Protein AF-A0A2T4BYX9-F1 (afdb_monomer_lite)

Sequence (200 aa):
MAGGTKRDYDGNARKKTAQQLPRGRFHSMFENIRDELDEHYDRRERVIKASRDVTAQSKKIIFTLQRVKELNKDFPEDIQQDVDTRLKEIAKLLSPIAADVQSINRYRYGYSLKCLEELVEALSFAHYLRHQKVITLEESQAATPADVMLTPHDYMYGLFDLFGELMRFATVTTAQSGKLVGDHERNILSDIQELGCSFE

Secondary structure (DSSP, 8-state):
------B-TTS-B-----------TTHHHHHHHHHHHHHHHHHHHHHHHHHHHHHHHHHHHHHHHTT---SSSPPPHHHHHHHHHHHHHHHHHHGGGTGGGSTHHHHHTGGGGTHHHHHHHHHHHHHHHHHSSPPPHHHHHHHSSSS-PPPHHHHHHHHHHHHHHHHHHHHHHHHHHSS-SB-SSSBHHHHHHHHHHT--

Structure (mmCIF, N/CA/C/O backbone):
data_AF-A0A2T4BYX9-F1
#
_entry.id   AF-A0A2T4BYX9-F1
#
loop_
_atom_site.group_PDB
_atom_site.id
_atom_site.type_symbol
_atom_site.label_atom_id
_atom_site.label_alt_id
_atom_site.label_comp_id
_atom_site.label_asym_id
_atom_site.label_entity_id
_atom_site.label_seq_id
_atom_site.pdbx_PDB_ins_code
_atom_site.Cartn_x
_atom_site.Cartn_y
_atom_site.Cartn_z
_atom_site.occupancy
_atom_site.B_iso_or_equiv
_atom_site.auth_seq_id
_atom_site.auth_comp_id
_atom_site.auth_asym_id
_atom_site.auth_atom_id
_atom_site.pdbx_PDB_model_num
ATOM 1 N N . MET A 1 1 ? 8.748 1.051 -31.337 1.00 36.56 1 MET A N 1
ATOM 2 C CA . MET A 1 1 ? 7.917 2.160 -30.819 1.00 36.56 1 MET A CA 1
ATOM 3 C C . MET A 1 1 ? 8.447 3.461 -31.405 1.00 36.56 1 MET A C 1
ATOM 5 O O . MET A 1 1 ? 9.652 3.670 -31.367 1.00 36.56 1 MET A O 1
ATOM 9 N N . ALA A 1 2 ? 7.609 4.276 -32.050 1.00 40.59 2 ALA A N 1
ATOM 10 C CA . ALA A 1 2 ? 8.062 5.504 -32.707 1.00 40.59 2 ALA A CA 1
ATOM 11 C C . ALA A 1 2 ? 8.377 6.580 -31.653 1.00 40.59 2 ALA A C 1
ATOM 13 O O . ALA A 1 2 ? 7.469 7.078 -30.992 1.00 40.59 2 ALA A O 1
ATOM 14 N N . GLY A 1 3 ? 9.661 6.911 -31.485 1.00 44.16 3 GLY A N 1
ATOM 15 C CA . GLY A 1 3 ? 10.118 7.948 -30.557 1.00 44.16 3 GLY A CA 1
ATOM 16 C C . GLY A 1 3 ? 9.479 9.317 -30.828 1.00 44.16 3 GLY A C 1
ATOM 17 O O . GLY A 1 3 ? 9.175 9.667 -31.972 1.00 44.16 3 GLY A O 1
ATOM 18 N N . GLY A 1 4 ? 9.272 10.094 -29.761 1.00 46.25 4 GLY A N 1
ATOM 19 C CA . GLY A 1 4 ? 8.607 11.398 -29.797 1.00 46.25 4 GLY A CA 1
ATOM 20 C C . GLY A 1 4 ? 9.214 12.373 -30.815 1.00 46.25 4 GLY A C 1
ATOM 21 O O . GLY A 1 4 ? 10.431 12.504 -30.955 1.00 46.25 4 GLY A O 1
ATOM 22 N N . THR A 1 5 ? 8.352 13.084 -31.545 1.00 62.84 5 THR A N 1
ATOM 23 C CA . THR A 1 5 ? 8.781 14.055 -32.564 1.00 62.84 5 THR A CA 1
ATOM 24 C C . THR A 1 5 ? 9.235 15.352 -31.892 1.00 62.84 5 THR A C 1
ATOM 26 O O . THR A 1 5 ? 8.423 16.043 -31.278 1.00 62.84 5 THR A O 1
ATOM 29 N N . LYS A 1 6 ? 10.525 15.701 -32.014 1.00 55.06 6 LYS A N 1
ATOM 30 C CA . LYS A 1 6 ? 11.062 16.988 -31.533 1.00 55.06 6 LYS A CA 1
ATOM 31 C C . LYS A 1 6 ? 10.382 18.149 -32.272 1.00 55.06 6 LYS A C 1
ATOM 33 O O . LYS A 1 6 ? 10.316 18.143 -33.501 1.00 55.06 6 LYS A O 1
ATOM 38 N N . ARG A 1 7 ? 9.892 19.137 -31.521 1.00 74.06 7 ARG A N 1
ATOM 39 C CA . ARG A 1 7 ? 9.234 20.352 -32.032 1.00 74.06 7 ARG A CA 1
ATOM 40 C C . ARG A 1 7 ? 10.174 21.559 -31.932 1.00 74.06 7 ARG A C 1
ATOM 42 O O . ARG A 1 7 ? 11.131 21.517 -31.157 1.00 74.06 7 ARG A O 1
ATOM 49 N N . ASP A 1 8 ? 9.979 22.570 -32.770 1.00 71.25 8 ASP A N 1
ATOM 50 C CA . ASP A 1 8 ? 10.690 23.849 -32.666 1.00 71.25 8 ASP A CA 1
ATOM 51 C C . ASP A 1 8 ? 10.026 24.795 -31.651 1.00 71.25 8 ASP A C 1
ATOM 53 O O . ASP A 1 8 ? 9.075 24.422 -30.964 1.00 71.25 8 ASP A O 1
ATOM 57 N N . TYR A 1 9 ? 10.592 25.998 -31.514 1.00 61.03 9 TYR A N 1
ATOM 58 C CA . TYR A 1 9 ? 10.121 27.026 -30.583 1.00 61.03 9 TYR A CA 1
ATOM 59 C C . TYR A 1 9 ? 8.658 27.430 -30.844 1.00 61.03 9 TYR A C 1
ATOM 61 O O . TYR A 1 9 ? 7.933 27.708 -29.895 1.00 61.03 9 TYR A O 1
ATOM 69 N N . ASP A 1 10 ? 8.202 27.342 -32.097 1.00 72.31 10 ASP A N 1
ATOM 70 C CA . ASP A 1 10 ? 6.828 27.650 -32.511 1.00 72.31 10 ASP A CA 1
ATOM 71 C C . ASP A 1 10 ? 5.893 26.426 -32.439 1.00 72.31 10 ASP A C 1
ATOM 73 O O . ASP A 1 10 ? 4.748 26.465 -32.888 1.00 72.31 10 ASP A O 1
ATOM 77 N N . GLY A 1 11 ? 6.363 25.310 -31.870 1.00 67.25 11 GLY A N 1
ATOM 78 C CA . GLY A 1 11 ? 5.570 24.099 -31.668 1.00 67.25 11 GLY A CA 1
ATOM 79 C C . GLY A 1 11 ? 5.354 23.256 -32.928 1.00 67.25 11 GLY A C 1
ATOM 80 O O . GLY A 1 11 ? 4.644 22.245 -32.863 1.00 67.25 11 GLY A O 1
ATOM 81 N N . ASN A 1 12 ? 5.989 23.603 -34.048 1.00 77.38 12 ASN A N 1
ATOM 82 C CA . ASN A 1 12 ? 5.926 22.833 -35.281 1.00 77.38 12 ASN A CA 1
ATOM 83 C C . ASN A 1 12 ? 6.852 21.617 -35.214 1.00 77.38 12 ASN A C 1
ATOM 85 O O . ASN A 1 12 ? 7.901 21.625 -34.567 1.00 77.38 12 ASN A O 1
ATOM 89 N N . ALA A 1 13 ? 6.469 20.535 -35.897 1.00 70.56 13 ALA A N 1
ATOM 90 C CA . ALA A 1 13 ? 7.329 19.366 -36.035 1.00 70.56 13 ALA A CA 1
ATOM 91 C C . ALA A 1 13 ? 8.621 19.776 -36.754 1.00 70.56 13 ALA A C 1
ATOM 93 O O . ALA A 1 13 ? 8.605 20.169 -37.923 1.00 70.56 13 ALA A O 1
ATOM 94 N N . ARG A 1 14 ? 9.752 19.685 -36.049 1.00 64.25 14 ARG A N 1
ATOM 95 C CA . ARG A 1 14 ? 11.047 20.091 -36.589 1.00 64.25 14 ARG A CA 1
ATOM 96 C C . ARG A 1 14 ? 11.362 19.163 -37.762 1.00 64.25 14 ARG A C 1
ATOM 98 O O . ARG A 1 14 ? 11.439 17.946 -37.572 1.00 64.25 14 ARG A O 1
ATOM 105 N N . LYS A 1 15 ? 11.527 19.706 -38.978 1.00 58.81 15 LYS A N 1
ATOM 106 C CA . LYS A 1 15 ? 11.971 18.908 -40.135 1.00 58.81 15 LYS A CA 1
ATOM 107 C C . LYS A 1 15 ? 13.253 18.183 -39.725 1.00 58.81 15 LYS A C 1
ATOM 109 O O . LYS A 1 15 ? 14.223 18.831 -39.336 1.00 58.81 15 LYS A O 1
ATOM 114 N N . LYS A 1 16 ? 13.254 16.844 -39.778 1.00 55.62 16 LYS A N 1
ATOM 115 C CA . LYS A 1 16 ? 14.477 16.045 -39.634 1.00 55.62 16 LYS A CA 1
ATOM 116 C C . LYS A 1 16 ? 15.382 16.405 -40.809 1.00 55.62 16 LYS A C 1
ATOM 118 O O . LYS A 1 16 ? 15.317 15.774 -41.859 1.00 55.62 16 LYS A O 1
ATOM 123 N N . THR A 1 17 ? 16.217 17.423 -40.651 1.00 53.34 17 THR A N 1
ATOM 124 C CA . THR A 1 17 ? 17.378 17.597 -41.511 1.00 53.34 17 THR A CA 1
ATOM 125 C C . THR A 1 17 ? 18.265 16.402 -41.206 1.00 53.34 17 THR A C 1
ATOM 127 O O . THR A 1 17 ? 18.934 16.367 -40.176 1.00 53.34 17 THR A O 1
ATOM 130 N N . ALA A 1 18 ? 18.200 15.368 -42.043 1.00 53.44 18 ALA A N 1
ATOM 131 C CA . ALA A 1 18 ? 19.126 14.249 -41.990 1.00 53.44 18 ALA A CA 1
ATOM 132 C C . ALA A 1 18 ? 20.496 14.743 -42.475 1.00 53.44 18 ALA A C 1
ATOM 134 O O . ALA A 1 18 ? 20.976 14.363 -43.536 1.00 53.44 18 ALA A O 1
ATOM 135 N N . GLN A 1 19 ? 21.120 15.643 -41.714 1.00 53.78 19 GLN A N 1
ATOM 136 C CA . GLN A 1 19 ? 22.559 15.798 -41.785 1.00 53.78 19 GLN A CA 1
ATOM 137 C C . GLN A 1 19 ? 23.123 14.462 -41.316 1.00 53.78 19 GLN A C 1
ATOM 139 O O . GLN A 1 19 ? 23.022 14.115 -40.138 1.00 53.78 19 GLN A O 1
ATOM 144 N N . GLN A 1 20 ? 23.641 13.678 -42.262 1.00 56.34 20 GLN A N 1
ATOM 145 C CA . GLN A 1 20 ? 24.486 12.533 -41.959 1.00 56.34 20 GLN A CA 1
ATOM 146 C C . GLN A 1 20 ? 25.728 13.078 -41.253 1.00 56.34 20 GLN A C 1
ATOM 148 O O . GLN A 1 20 ? 26.721 13.438 -41.879 1.00 56.34 20 GLN A O 1
ATOM 153 N N . LEU A 1 21 ? 25.632 13.216 -39.932 1.00 64.00 21 LEU A N 1
ATOM 154 C CA . LEU A 1 21 ? 26.784 13.445 -39.078 1.00 64.00 21 LEU A CA 1
ATOM 155 C C . LEU A 1 21 ? 27.773 12.298 -39.339 1.00 64.00 21 LEU A C 1
ATOM 157 O O . LEU A 1 21 ? 27.335 11.150 -39.476 1.00 64.00 21 LEU A O 1
ATOM 161 N N . PRO A 1 22 ? 29.083 12.575 -39.443 1.00 67.81 22 PRO A N 1
ATOM 162 C CA . PRO A 1 22 ? 30.068 11.548 -39.746 1.00 67.81 22 PRO A CA 1
ATOM 163 C C . PRO A 1 22 ? 29.971 10.408 -38.724 1.00 67.81 22 PRO A C 1
ATOM 165 O O . PRO A 1 22 ? 30.164 10.599 -37.521 1.00 67.81 22 PRO A O 1
ATOM 168 N N . ARG A 1 23 ? 29.627 9.209 -39.206 1.00 76.31 23 ARG A N 1
ATOM 169 C CA . ARG A 1 23 ? 29.497 8.007 -38.378 1.00 76.31 23 ARG A CA 1
ATOM 170 C C . ARG A 1 23 ? 30.886 7.470 -38.048 1.00 76.31 23 ARG A C 1
ATOM 172 O O . ARG A 1 23 ? 31.513 6.799 -38.859 1.00 76.31 23 ARG A O 1
ATOM 179 N N . GLY A 1 24 ? 31.377 7.796 -36.854 1.00 83.50 24 GLY A N 1
ATOM 180 C CA . GLY A 1 24 ? 32.628 7.243 -36.334 1.00 83.50 24 GLY A CA 1
ATOM 181 C C . GLY A 1 24 ? 32.526 5.745 -36.016 1.00 83.50 24 GLY A C 1
ATOM 182 O O . GLY A 1 24 ? 31.433 5.195 -35.896 1.00 83.50 24 GLY A O 1
ATOM 183 N N . ARG A 1 25 ? 33.674 5.089 -35.792 1.00 90.31 25 ARG A N 1
ATOM 184 C CA . ARG A 1 25 ? 33.773 3.637 -35.511 1.00 90.31 25 ARG A CA 1
ATOM 185 C C . ARG A 1 25 ? 32.947 3.135 -34.316 1.00 90.31 25 ARG A C 1
ATOM 187 O O . ARG A 1 25 ? 32.684 1.946 -34.220 1.00 90.31 25 ARG A O 1
ATOM 194 N N . PHE A 1 26 ? 32.562 4.030 -33.406 1.00 91.38 26 PHE A N 1
ATOM 195 C CA . PHE A 1 26 ? 31.782 3.715 -32.205 1.00 91.38 26 PHE A CA 1
ATOM 196 C C . PHE A 1 26 ? 30.300 4.095 -32.321 1.00 91.38 26 PHE A C 1
ATOM 198 O O . PHE A 1 26 ? 29.560 3.958 -31.355 1.00 91.38 26 PHE A O 1
ATOM 205 N N . HIS A 1 27 ? 29.847 4.601 -33.470 1.00 90.56 27 HIS A N 1
ATOM 206 C CA . HIS A 1 27 ? 28.494 5.143 -33.603 1.00 90.56 27 HIS A CA 1
ATOM 207 C C . HIS A 1 27 ? 27.402 4.106 -33.295 1.00 90.56 27 HIS A C 1
ATOM 209 O O . HIS A 1 27 ? 26.480 4.415 -32.552 1.00 90.56 27 HIS A O 1
ATOM 215 N N . SER A 1 28 ? 27.552 2.868 -33.777 1.00 89.50 28 SER A N 1
ATOM 216 C CA . SER A 1 28 ? 26.620 1.768 -33.486 1.00 89.50 28 SER A CA 1
ATOM 217 C C . SER A 1 28 ? 26.576 1.405 -31.999 1.00 89.50 28 SER A C 1
ATOM 219 O O . SER A 1 28 ? 25.507 1.144 -31.459 1.00 89.50 28 SER A O 1
ATOM 221 N N . MET A 1 29 ? 27.723 1.442 -31.312 1.00 94.06 29 MET A N 1
ATOM 222 C CA . MET A 1 29 ? 27.790 1.236 -29.862 1.00 94.06 29 MET A CA 1
ATOM 223 C C . MET A 1 29 ? 26.977 2.307 -29.122 1.00 94.06 29 MET A C 1
ATOM 225 O O . MET A 1 29 ? 26.194 1.971 -28.239 1.00 94.06 29 MET A O 1
ATOM 229 N N . PHE A 1 30 ? 27.114 3.582 -29.500 1.00 93.81 30 PHE A N 1
ATOM 230 C CA . PHE A 1 30 ? 26.334 4.666 -28.894 1.00 93.81 30 PHE A CA 1
ATOM 231 C C . PHE A 1 30 ? 24.842 4.615 -29.254 1.00 93.81 30 PHE A C 1
ATOM 233 O O . PHE A 1 30 ? 24.023 4.996 -28.423 1.00 93.81 30 PHE A O 1
ATOM 240 N N . GLU A 1 31 ? 24.472 4.146 -30.452 1.00 93.31 31 GLU A N 1
ATOM 241 C CA . GLU A 1 31 ? 23.066 3.920 -30.821 1.00 93.31 31 GLU A CA 1
ATOM 242 C C . GLU A 1 31 ? 22.433 2.840 -29.932 1.00 93.31 31 GLU A C 1
ATOM 244 O O . GLU A 1 31 ? 21.379 3.090 -29.356 1.00 93.31 31 GLU A O 1
ATOM 249 N N . ASN A 1 32 ? 23.116 1.713 -29.712 1.00 95.25 32 ASN A N 1
ATOM 250 C CA . ASN A 1 32 ? 22.625 0.658 -28.819 1.00 95.25 32 ASN A CA 1
ATOM 251 C C . ASN A 1 32 ? 22.486 1.143 -27.367 1.00 95.25 32 ASN A C 1
ATOM 253 O O . ASN A 1 32 ? 21.468 0.889 -26.732 1.00 95.25 32 ASN A O 1
ATOM 257 N N . ILE A 1 33 ? 23.483 1.875 -26.851 1.00 95.81 33 ILE A N 1
ATOM 258 C CA . ILE A 1 33 ? 23.426 2.446 -25.494 1.00 95.81 33 ILE A CA 1
ATOM 259 C C . ILE A 1 33 ? 22.257 3.428 -25.369 1.00 95.81 33 ILE A C 1
ATOM 261 O O . ILE A 1 33 ? 21.558 3.426 -24.360 1.00 95.81 33 ILE A O 1
ATOM 265 N N . ARG A 1 34 ? 22.037 4.278 -26.381 1.00 95.31 34 ARG A N 1
ATOM 266 C CA . ARG A 1 34 ? 20.898 5.202 -26.396 1.00 95.31 34 ARG A CA 1
ATOM 267 C C . ARG A 1 34 ? 19.585 4.431 -26.330 1.00 95.31 34 ARG A C 1
ATOM 269 O O . ARG A 1 34 ? 18.749 4.769 -25.503 1.00 95.31 34 ARG A O 1
ATOM 276 N N . ASP A 1 35 ? 19.422 3.420 -27.176 1.00 95.69 35 ASP A N 1
ATOM 277 C CA . ASP A 1 35 ? 18.173 2.668 -27.265 1.00 95.69 35 ASP A CA 1
ATOM 278 C C . ASP A 1 35 ? 17.882 1.915 -25.944 1.00 95.69 35 ASP A C 1
ATOM 280 O O . ASP A 1 35 ? 16.744 1.922 -25.475 1.00 95.69 35 ASP A O 1
ATOM 284 N N . GLU A 1 36 ? 18.909 1.371 -25.274 1.00 95.62 36 GLU A N 1
ATOM 285 C CA . GLU A 1 36 ? 18.779 0.760 -23.938 1.00 95.62 36 GLU A CA 1
ATOM 286 C C . GLU A 1 36 ? 18.399 1.785 -22.852 1.00 95.62 36 GLU A C 1
ATOM 288 O O . GLU A 1 36 ? 17.541 1.522 -22.001 1.00 95.62 36 GLU A O 1
ATOM 293 N N . LEU A 1 37 ? 19.023 2.969 -22.871 1.00 95.81 37 LEU A N 1
ATOM 294 C CA . LEU A 1 37 ? 18.709 4.046 -21.931 1.00 95.81 37 LEU A CA 1
ATOM 295 C C . LEU A 1 37 ? 17.284 4.566 -22.125 1.00 95.81 37 LEU A C 1
ATOM 297 O O . LEU A 1 37 ? 16.579 4.755 -21.133 1.00 95.81 37 LEU A O 1
ATOM 301 N N . ASP A 1 38 ? 16.853 4.762 -23.370 1.00 95.38 38 ASP A N 1
ATOM 302 C CA . ASP A 1 38 ? 15.498 5.206 -23.699 1.00 95.38 38 ASP A CA 1
ATOM 303 C C . ASP A 1 38 ? 14.462 4.198 -23.169 1.00 95.38 38 ASP A C 1
ATOM 305 O O . ASP A 1 38 ? 13.534 4.583 -22.455 1.00 95.38 38 ASP A O 1
ATOM 309 N N . GLU A 1 39 ? 14.668 2.894 -23.387 1.00 94.31 39 GLU A N 1
ATOM 310 C CA . GLU A 1 39 ? 13.787 1.850 -22.845 1.00 94.31 39 GLU A CA 1
ATOM 311 C C . GLU A 1 39 ? 13.775 1.826 -21.305 1.00 94.31 39 GLU A C 1
ATOM 313 O O . GLU A 1 39 ? 12.733 1.622 -20.671 1.00 94.31 39 GLU A O 1
ATOM 318 N N . HIS A 1 40 ? 14.929 2.035 -20.666 1.00 94.00 40 HIS A N 1
ATOM 319 C CA . HIS A 1 40 ? 15.016 2.172 -19.212 1.00 94.00 40 HIS A CA 1
ATOM 320 C C . HIS A 1 40 ? 14.219 3.381 -18.692 1.00 94.00 40 HIS A C 1
ATOM 322 O O . HIS A 1 40 ? 13.495 3.253 -17.701 1.00 94.00 40 HIS A O 1
ATOM 328 N N . TYR A 1 41 ? 14.319 4.545 -19.340 1.00 94.31 41 TYR A N 1
ATOM 329 C CA . TYR A 1 41 ? 13.563 5.731 -18.934 1.00 94.31 41 TYR A CA 1
ATOM 330 C C . TYR A 1 41 ? 12.057 5.551 -19.140 1.00 94.31 41 TYR A C 1
ATOM 332 O O . TYR A 1 41 ? 11.286 5.905 -18.246 1.00 94.31 41 TYR A O 1
ATOM 340 N N . ASP A 1 42 ? 11.641 4.926 -20.242 1.00 95.38 42 ASP A N 1
ATOM 341 C CA . ASP A 1 42 ? 10.235 4.606 -20.501 1.00 95.38 42 ASP A CA 1
ATOM 342 C C . ASP A 1 42 ? 9.662 3.649 -19.445 1.00 95.38 42 ASP A C 1
ATOM 344 O O . ASP A 1 42 ? 8.545 3.853 -18.962 1.00 95.38 42 ASP A O 1
ATOM 348 N N . ARG A 1 43 ? 10.426 2.620 -19.045 1.00 95.25 43 ARG A N 1
ATOM 349 C CA . ARG A 1 43 ? 10.067 1.723 -17.930 1.00 95.25 43 ARG A CA 1
ATOM 350 C C . ARG A 1 43 ? 9.922 2.485 -16.622 1.00 95.25 43 ARG A C 1
ATOM 352 O O . ARG A 1 43 ? 8.890 2.384 -15.961 1.00 95.25 43 ARG A O 1
ATOM 359 N N . ARG A 1 44 ? 10.926 3.287 -16.263 1.00 96.25 44 ARG A N 1
ATOM 360 C CA . ARG A 1 44 ? 10.919 4.073 -15.024 1.00 96.25 44 ARG A CA 1
ATOM 361 C C . ARG A 1 44 ? 9.715 5.012 -14.954 1.00 96.25 44 ARG A C 1
ATOM 363 O O . ARG A 1 44 ? 9.096 5.120 -13.902 1.00 96.25 44 ARG A O 1
ATOM 370 N N . GLU A 1 45 ? 9.357 5.662 -16.058 1.00 96.88 45 GLU A N 1
ATOM 371 C CA . GLU A 1 45 ? 8.198 6.557 -16.107 1.00 96.88 45 GLU A CA 1
ATOM 372 C C . GLU A 1 45 ? 6.872 5.804 -15.906 1.00 96.88 45 GLU A C 1
ATOM 374 O O . GLU A 1 45 ? 5.990 6.294 -15.198 1.00 96.88 45 GLU A O 1
ATOM 379 N N . ARG A 1 46 ? 6.728 4.593 -16.469 1.00 96.50 46 ARG A N 1
ATOM 380 C CA . ARG A 1 46 ? 5.563 3.730 -16.193 1.00 96.50 46 ARG A CA 1
ATOM 381 C C . ARG A 1 46 ? 5.471 3.368 -14.713 1.00 96.50 46 ARG A C 1
ATOM 383 O O . ARG A 1 46 ? 4.398 3.507 -14.130 1.00 96.50 46 ARG A O 1
ATOM 390 N N . VAL A 1 47 ? 6.592 2.970 -14.110 1.00 97.69 47 VAL A N 1
ATOM 391 C CA . VAL A 1 47 ? 6.668 2.626 -12.682 1.00 97.69 47 VAL A CA 1
ATOM 392 C C . VAL A 1 47 ? 6.291 3.821 -11.804 1.00 97.69 47 VAL A C 1
ATOM 394 O O . VAL A 1 47 ? 5.469 3.673 -10.908 1.00 97.69 47 VAL A O 1
ATOM 397 N N . ILE A 1 48 ? 6.813 5.020 -12.088 1.00 97.75 48 ILE A N 1
ATOM 398 C CA . ILE A 1 48 ? 6.502 6.238 -11.318 1.00 97.75 48 ILE A CA 1
ATOM 399 C C . ILE A 1 48 ? 5.010 6.578 -11.377 1.00 97.75 48 ILE A C 1
ATOM 401 O O . ILE A 1 48 ? 4.413 6.911 -10.351 1.00 97.75 48 ILE A O 1
ATOM 405 N N . LYS A 1 49 ? 4.396 6.493 -12.564 1.00 97.75 49 LYS A N 1
ATOM 406 C CA . LYS A 1 49 ? 2.960 6.764 -12.732 1.00 97.75 49 LYS A CA 1
ATOM 407 C C . LYS A 1 49 ? 2.112 5.781 -11.933 1.00 97.75 49 LYS A C 1
ATOM 409 O O . LYS A 1 49 ? 1.294 6.215 -11.129 1.00 97.75 49 LYS A O 1
ATOM 414 N N . ALA A 1 50 ? 2.370 4.483 -12.094 1.00 98.12 50 ALA A N 1
ATOM 415 C CA . ALA A 1 50 ? 1.679 3.446 -11.337 1.00 98.12 50 ALA A CA 1
ATOM 416 C C . ALA A 1 50 ? 1.879 3.629 -9.825 1.00 98.12 50 ALA A C 1
ATOM 418 O O . ALA A 1 50 ? 0.908 3.601 -9.076 1.00 98.12 50 ALA A O 1
ATOM 419 N N . SER A 1 51 ? 3.108 3.912 -9.380 1.00 98.25 51 SER A N 1
ATOM 420 C CA . SER A 1 51 ? 3.418 4.146 -7.968 1.00 98.25 51 SER A CA 1
ATOM 421 C C . SER A 1 51 ? 2.593 5.290 -7.385 1.00 98.25 51 SER A C 1
ATOM 423 O O . SER A 1 51 ? 2.012 5.145 -6.314 1.00 98.25 51 SER A O 1
ATOM 425 N N . ARG A 1 52 ? 2.491 6.428 -8.080 1.00 98.44 52 ARG A N 1
ATOM 426 C CA . ARG A 1 52 ? 1.689 7.563 -7.605 1.00 98.44 52 ARG A CA 1
ATOM 427 C C . ARG A 1 52 ? 0.220 7.181 -7.402 1.00 98.44 52 ARG A C 1
ATOM 429 O O . ARG A 1 52 ? -0.377 7.563 -6.393 1.00 98.44 52 ARG A O 1
ATOM 436 N N . ASP A 1 53 ? -0.351 6.452 -8.354 1.00 98.56 53 ASP A N 1
ATOM 437 C CA . ASP A 1 53 ? -1.761 6.069 -8.315 1.00 98.56 53 ASP A CA 1
ATOM 438 C C . ASP A 1 53 ? -2.027 4.983 -7.259 1.00 98.56 53 ASP A C 1
ATOM 440 O O . ASP A 1 53 ? -3.042 5.049 -6.563 1.00 98.56 53 ASP A O 1
ATOM 444 N N . VAL A 1 54 ? -1.093 4.043 -7.062 1.00 98.75 54 VAL A N 1
ATOM 445 C CA . VAL A 1 54 ? -1.155 3.038 -5.986 1.00 98.75 54 VAL A CA 1
ATOM 446 C C . VAL A 1 54 ? -1.108 3.712 -4.620 1.00 98.75 54 VAL A C 1
ATOM 448 O O . VAL A 1 54 ? -2.004 3.473 -3.818 1.00 98.75 54 VAL A O 1
ATOM 451 N N . THR A 1 55 ? -0.165 4.633 -4.379 1.00 98.69 55 THR A N 1
ATOM 452 C CA . THR A 1 55 ? -0.120 5.425 -3.135 1.00 98.69 55 THR A CA 1
ATOM 453 C C . THR A 1 55 ? -1.456 6.123 -2.874 1.00 98.69 55 THR A C 1
ATOM 455 O O . THR A 1 55 ? -1.968 6.113 -1.756 1.00 98.69 55 THR A O 1
ATOM 458 N N . ALA A 1 56 ? -2.071 6.707 -3.907 1.00 98.69 56 ALA A N 1
ATOM 459 C CA . ALA A 1 56 ? -3.364 7.365 -3.762 1.00 98.69 56 ALA A CA 1
ATOM 460 C C . ALA A 1 56 ? -4.497 6.391 -3.391 1.00 98.69 56 ALA A C 1
ATOM 462 O O . ALA A 1 56 ? -5.418 6.792 -2.680 1.00 98.69 56 ALA A O 1
ATOM 463 N N . GLN A 1 57 ? -4.469 5.141 -3.861 1.00 98.75 57 GLN A N 1
ATOM 464 C CA . GLN A 1 57 ? -5.452 4.127 -3.465 1.00 98.75 57 GLN A CA 1
ATOM 465 C C . GLN A 1 57 ? -5.181 3.576 -2.062 1.00 98.75 57 GLN A C 1
ATOM 467 O O . GLN A 1 57 ? -6.131 3.475 -1.286 1.00 98.75 57 GLN A O 1
ATOM 472 N N . SER A 1 58 ? -3.921 3.315 -1.702 1.00 98.75 58 SER A N 1
ATOM 473 C CA . SER A 1 58 ? -3.525 2.876 -0.356 1.00 98.75 58 SER A CA 1
ATOM 474 C C . SER A 1 58 ? -3.955 3.884 0.714 1.00 98.75 58 SER A C 1
ATOM 476 O O . SER A 1 58 ? -4.629 3.512 1.671 1.00 98.75 58 SER A O 1
ATOM 478 N N . LYS A 1 59 ? -3.743 5.188 0.486 1.00 98.62 59 LYS A N 1
ATOM 479 C CA . LYS A 1 59 ? -4.241 6.249 1.385 1.00 98.62 59 LYS A CA 1
ATOM 480 C C . LYS A 1 59 ? -5.745 6.220 1.573 1.00 98.62 59 LYS A C 1
ATOM 482 O O . LYS A 1 59 ? -6.249 6.445 2.669 1.00 98.62 59 LYS A O 1
ATOM 487 N N . LYS A 1 60 ? -6.494 5.953 0.503 1.00 98.69 60 LYS A N 1
ATOM 488 C CA . LYS A 1 60 ? -7.951 5.854 0.604 1.00 98.69 60 LYS A CA 1
ATOM 489 C C . LYS A 1 60 ? -8.381 4.610 1.380 1.00 98.69 60 LYS A C 1
ATOM 491 O O . LYS A 1 60 ? -9.363 4.705 2.105 1.00 98.69 60 LYS A O 1
ATOM 496 N N . ILE A 1 61 ? -7.648 3.495 1.280 1.00 98.75 61 ILE A N 1
ATOM 497 C CA . ILE A 1 61 ? -7.850 2.332 2.159 1.00 98.75 61 ILE A CA 1
ATOM 498 C C . ILE A 1 61 ? -7.647 2.763 3.615 1.00 98.75 61 ILE A C 1
ATOM 500 O O . ILE A 1 61 ? -8.560 2.592 4.415 1.00 98.75 61 ILE A O 1
ATOM 504 N N . ILE A 1 62 ? -6.522 3.410 3.937 1.00 98.69 62 ILE A N 1
ATOM 505 C CA . ILE A 1 62 ? -6.217 3.897 5.293 1.00 98.69 62 ILE A CA 1
ATOM 506 C C . ILE A 1 62 ? -7.336 4.812 5.817 1.00 98.69 62 ILE A C 1
ATOM 508 O O . ILE A 1 62 ? -7.878 4.572 6.894 1.00 98.69 62 ILE A O 1
ATOM 512 N N . PHE A 1 63 ? -7.770 5.814 5.043 1.00 98.50 63 PHE A N 1
ATOM 513 C CA . PHE A 1 63 ? -8.866 6.704 5.451 1.00 98.50 63 PHE A CA 1
ATOM 514 C C . PHE A 1 63 ? -10.197 5.975 5.667 1.00 98.50 63 PHE A C 1
ATOM 516 O O . PHE A 1 63 ? -10.961 6.343 6.561 1.00 98.50 63 PHE A O 1
ATOM 523 N N . THR A 1 64 ? -10.491 4.957 4.860 1.00 98.44 64 THR A N 1
ATOM 524 C CA . THR A 1 64 ? -11.679 4.120 5.043 1.00 98.44 64 THR A CA 1
ATOM 525 C C . THR A 1 64 ? -11.575 3.294 6.324 1.00 98.44 64 THR A C 1
ATOM 527 O O . THR A 1 64 ? -12.530 3.253 7.099 1.00 98.44 64 THR A O 1
ATOM 530 N N . LEU A 1 65 ? -10.406 2.720 6.609 1.00 98.38 65 LEU A N 1
ATOM 531 C CA . LEU A 1 65 ? -10.138 1.947 7.824 1.00 98.38 65 LEU A CA 1
ATOM 532 C C . LEU A 1 65 ? -10.178 2.807 9.096 1.00 98.38 65 LEU A C 1
ATOM 534 O O . LEU A 1 65 ? -10.669 2.347 10.123 1.00 98.38 65 LEU A O 1
ATOM 538 N N . GLN A 1 66 ? -9.806 4.089 9.018 1.00 97.62 66 GLN A N 1
ATOM 539 C CA . GLN A 1 66 ? -9.961 5.049 10.123 1.00 97.62 66 GLN A CA 1
ATOM 540 C C . GLN A 1 66 ? -11.426 5.232 10.586 1.00 97.62 66 GLN A C 1
ATOM 542 O O . GLN A 1 66 ? -11.687 5.820 11.637 1.00 97.62 66 GLN A O 1
ATOM 547 N N . ARG A 1 67 ? -12.416 4.749 9.818 1.00 95.62 67 ARG A N 1
ATOM 548 C CA . ARG A 1 67 ? -13.838 4.778 10.201 1.00 95.62 67 ARG A CA 1
ATOM 549 C C . ARG A 1 67 ? -14.277 3.573 11.035 1.00 95.62 67 ARG A C 1
ATOM 551 O O . ARG A 1 67 ? -15.372 3.636 11.601 1.00 95.62 67 ARG A O 1
ATOM 558 N N . VAL A 1 68 ? -13.470 2.513 11.109 1.00 95.06 68 VAL A N 1
ATOM 559 C CA . VAL A 1 68 ? -13.746 1.324 11.928 1.00 95.06 68 VAL A CA 1
ATOM 560 C C . VAL A 1 68 ? -13.886 1.731 13.401 1.00 95.06 68 VAL A C 1
ATOM 562 O O . VAL A 1 68 ? -13.321 2.730 13.844 1.00 95.06 68 VAL A O 1
ATOM 565 N N . LYS A 1 69 ? -14.715 1.004 14.156 1.00 89.81 69 LYS A N 1
ATOM 566 C CA . LYS A 1 69 ? -15.031 1.328 15.560 1.00 89.81 69 LYS A CA 1
ATOM 567 C C . LYS A 1 69 ? -14.593 0.267 16.551 1.00 89.81 69 LYS A C 1
ATOM 569 O O . LYS A 1 69 ? -14.381 0.585 17.715 1.00 89.81 69 LYS A O 1
ATOM 574 N N . GLU A 1 70 ? -14.464 -0.967 16.092 1.00 88.81 70 GLU A N 1
ATOM 575 C CA . GLU A 1 70 ? -14.170 -2.116 16.931 1.00 88.81 70 GLU A CA 1
ATOM 576 C C . GLU A 1 70 ? -12.891 -2.781 16.434 1.00 88.81 70 GLU A C 1
ATOM 578 O O . GLU A 1 70 ? -12.670 -2.883 15.228 1.00 88.81 70 GLU A O 1
ATOM 583 N N . LEU A 1 71 ? -12.052 -3.208 17.374 1.00 92.81 71 LEU A N 1
ATOM 584 C CA . LEU A 1 71 ? -10.874 -4.018 17.089 1.00 92.81 71 LEU A CA 1
ATOM 585 C C . LEU A 1 71 ? -11.234 -5.500 17.172 1.00 92.81 71 LEU A C 1
ATOM 587 O O . LEU A 1 71 ? -12.197 -5.876 17.840 1.00 92.81 71 LEU A O 1
ATOM 591 N N . ASN A 1 72 ? -10.413 -6.332 16.533 1.00 93.06 72 ASN A N 1
ATOM 592 C CA . ASN A 1 72 ? -10.502 -7.791 16.577 1.00 93.06 72 ASN A CA 1
ATOM 593 C C . ASN A 1 72 ? -11.847 -8.349 16.080 1.00 93.06 72 ASN A C 1
ATOM 595 O O . ASN A 1 72 ? -12.379 -9.327 16.608 1.00 93.06 72 ASN A O 1
ATOM 599 N N . LYS A 1 73 ? -12.434 -7.676 15.087 1.00 93.81 73 LYS A N 1
ATOM 600 C CA . LYS A 1 73 ? -13.686 -8.062 14.436 1.00 93.81 73 LYS A CA 1
ATOM 601 C C . LYS A 1 73 ? -13.580 -7.848 12.937 1.00 93.81 73 LYS A C 1
ATOM 603 O O . LYS A 1 73 ? -12.787 -7.033 12.465 1.00 93.81 73 LYS A O 1
ATOM 608 N N . ASP A 1 74 ? -14.417 -8.561 12.194 1.00 95.75 74 ASP A N 1
ATOM 609 C CA . ASP A 1 74 ? -14.567 -8.313 10.768 1.00 95.75 74 ASP A CA 1
ATOM 610 C C . ASP A 1 74 ? -15.129 -6.921 10.485 1.00 95.75 74 ASP A C 1
ATOM 612 O O . ASP A 1 74 ? -15.890 -6.34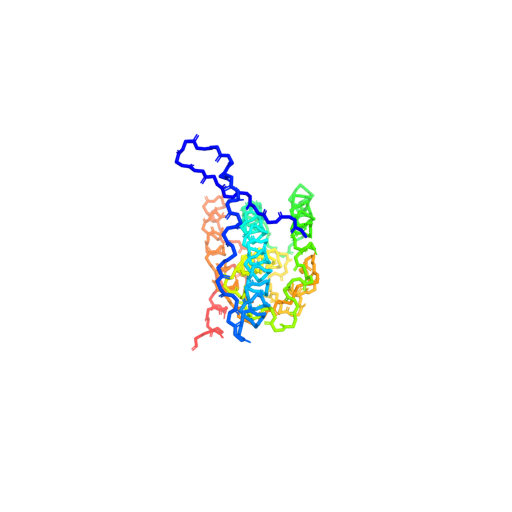5 11.266 1.00 95.75 74 ASP A O 1
ATOM 616 N N . PHE A 1 75 ? -14.740 -6.381 9.332 1.00 96.94 75 PHE A N 1
ATOM 617 C CA . PHE A 1 75 ? -15.217 -5.082 8.893 1.00 96.94 75 PHE A CA 1
ATOM 618 C C . PHE A 1 75 ? -16.703 -5.127 8.526 1.00 96.94 75 PHE A C 1
ATOM 620 O O . PHE A 1 75 ? -17.162 -6.107 7.933 1.00 96.94 75 PHE A O 1
ATOM 627 N N . PRO A 1 76 ? -17.446 -4.038 8.799 1.00 96.56 76 PRO A N 1
ATOM 628 C CA . PRO A 1 76 ? -18.750 -3.812 8.194 1.00 96.56 76 PRO A CA 1
ATOM 629 C C . PRO A 1 76 ? -18.698 -3.961 6.669 1.00 96.56 76 PRO A C 1
ATOM 631 O O . PRO A 1 76 ? -17.687 -3.638 6.039 1.00 96.56 76 PRO A O 1
ATOM 634 N N . GLU A 1 77 ? -19.799 -4.417 6.074 1.00 97.31 77 GLU A N 1
ATOM 635 C CA . GLU A 1 77 ? -19.861 -4.743 4.646 1.00 97.31 77 GLU A CA 1
ATOM 636 C C . GLU A 1 77 ? -19.484 -3.554 3.743 1.00 97.31 77 GLU A C 1
ATOM 638 O O . GLU A 1 77 ? -18.760 -3.737 2.767 1.00 97.31 77 GLU A O 1
ATOM 643 N N . ASP A 1 78 ? -19.893 -2.327 4.087 1.00 97.19 78 ASP A N 1
ATOM 644 C CA . ASP A 1 78 ? -19.572 -1.121 3.312 1.00 97.19 78 ASP A CA 1
ATOM 645 C C . ASP A 1 78 ? -18.067 -0.808 3.310 1.00 97.19 78 ASP A C 1
ATOM 647 O O . ASP A 1 78 ? -17.498 -0.457 2.274 1.00 97.19 78 ASP A O 1
ATOM 651 N N . ILE A 1 79 ? -17.409 -0.972 4.461 1.00 98.06 79 ILE A N 1
ATOM 652 C CA . ILE A 1 79 ? -15.961 -0.797 4.608 1.00 98.06 79 ILE A CA 1
ATOM 653 C C . ILE A 1 79 ? -15.230 -1.897 3.839 1.00 98.06 79 ILE A C 1
ATOM 655 O O . ILE A 1 79 ? -14.309 -1.597 3.078 1.00 98.06 79 ILE A O 1
ATOM 659 N N . GLN A 1 80 ? -15.658 -3.152 3.992 1.00 98.12 80 GLN A N 1
ATOM 660 C CA . GLN A 1 80 ? -15.052 -4.287 3.300 1.00 98.12 80 GLN A CA 1
ATOM 661 C C . GLN A 1 80 ? -15.126 -4.120 1.777 1.00 98.12 80 GLN A C 1
ATOM 663 O O . GLN A 1 80 ? -14.111 -4.253 1.094 1.00 98.12 80 GLN A O 1
ATOM 668 N N . GLN A 1 81 ? -16.296 -3.753 1.245 1.00 98.31 81 GLN A N 1
ATOM 669 C CA . GLN A 1 81 ? -16.486 -3.527 -0.188 1.00 98.31 81 GLN A CA 1
ATOM 670 C C . GLN A 1 81 ? -15.594 -2.400 -0.731 1.00 98.31 81 GLN A C 1
ATOM 672 O O . GLN A 1 81 ? -15.055 -2.524 -1.836 1.00 98.31 81 GLN A O 1
ATOM 677 N N . ASP A 1 82 ? -15.412 -1.308 0.018 1.00 98.25 82 ASP A N 1
ATOM 678 C CA . ASP A 1 82 ? -14.539 -0.208 -0.403 1.00 98.25 82 ASP A CA 1
ATOM 679 C C . ASP A 1 82 ? -13.058 -0.622 -0.399 1.00 98.25 82 ASP A C 1
ATOM 681 O O . ASP A 1 82 ? -12.341 -0.346 -1.365 1.00 98.25 82 ASP A O 1
ATOM 685 N N . VAL A 1 83 ? -12.606 -1.350 0.629 1.00 98.50 83 VAL A N 1
ATOM 686 C CA . VAL A 1 83 ? -11.242 -1.908 0.686 1.00 98.50 83 VAL A CA 1
ATOM 687 C C . VAL A 1 83 ? -10.997 -2.857 -0.490 1.00 98.50 83 VAL A C 1
ATOM 689 O O . VAL A 1 83 ? -10.027 -2.674 -1.227 1.00 98.50 83 VAL A O 1
ATOM 692 N N . ASP A 1 84 ? -11.905 -3.802 -0.739 1.00 98.44 84 ASP A N 1
ATOM 693 C CA . ASP A 1 84 ? -11.789 -4.762 -1.844 1.00 98.44 84 ASP A CA 1
ATOM 694 C C . ASP A 1 84 ? -11.778 -4.074 -3.210 1.00 98.44 84 ASP A C 1
ATOM 696 O O . ASP A 1 84 ? -11.032 -4.459 -4.114 1.00 98.44 84 ASP A O 1
ATOM 700 N N . THR A 1 85 ? -12.591 -3.029 -3.375 1.00 98.62 85 THR A N 1
ATOM 701 C CA . THR A 1 85 ? -12.614 -2.228 -4.603 1.00 98.62 85 THR A CA 1
ATOM 702 C C . THR A 1 85 ? -11.265 -1.554 -4.832 1.00 98.62 85 THR A C 1
ATOM 704 O O . THR A 1 85 ? -10.724 -1.615 -5.936 1.00 98.62 85 THR A O 1
ATOM 707 N N . ARG A 1 86 ? -10.674 -0.960 -3.793 1.00 98.62 86 ARG A N 1
ATOM 708 C CA . ARG A 1 86 ? -9.366 -0.296 -3.888 1.00 98.62 86 ARG A CA 1
ATOM 709 C C . ARG A 1 86 ? -8.233 -1.278 -4.147 1.00 98.62 86 ARG A C 1
ATOM 711 O O . ARG A 1 86 ? -7.387 -0.989 -4.989 1.00 98.62 86 ARG A O 1
ATOM 718 N N . LEU A 1 87 ? -8.242 -2.444 -3.502 1.00 98.69 87 LEU A N 1
ATOM 719 C CA . LEU A 1 87 ? -7.262 -3.502 -3.761 1.00 98.69 87 LEU A CA 1
ATOM 720 C C . LEU A 1 87 ? -7.348 -4.013 -5.205 1.00 98.69 87 LEU A C 1
ATOM 722 O O . LEU A 1 87 ? -6.316 -4.206 -5.845 1.00 98.69 87 LEU A O 1
ATOM 726 N N . LYS A 1 88 ? -8.556 -4.138 -5.772 1.00 98.62 88 LYS A N 1
ATOM 727 C CA . LYS A 1 88 ? -8.738 -4.457 -7.200 1.00 98.62 88 LYS A CA 1
ATOM 728 C C . LYS A 1 88 ? -8.177 -3.370 -8.118 1.00 98.62 88 LYS A C 1
ATOM 730 O O . LYS A 1 88 ? -7.589 -3.697 -9.146 1.00 98.62 88 LYS A O 1
ATOM 735 N N . GLU A 1 89 ? -8.334 -2.092 -7.779 1.00 98.69 89 GLU A N 1
ATOM 736 C CA . GLU A 1 89 ? -7.721 -1.004 -8.555 1.00 98.69 89 GLU A CA 1
ATOM 737 C C . GLU A 1 89 ? -6.189 -1.016 -8.446 1.00 98.69 89 GLU A C 1
ATOM 739 O O . GLU A 1 89 ? -5.504 -0.870 -9.455 1.00 98.69 89 GLU A O 1
ATOM 744 N N . ILE A 1 90 ? -5.637 -1.281 -7.260 1.00 98.75 90 ILE A N 1
ATOM 745 C CA . ILE A 1 90 ? -4.188 -1.453 -7.064 1.00 98.75 90 ILE A CA 1
ATOM 746 C C . ILE A 1 90 ? -3.665 -2.621 -7.908 1.00 98.75 90 ILE A C 1
ATOM 748 O O . ILE A 1 90 ? -2.647 -2.472 -8.585 1.00 98.75 90 ILE A O 1
ATOM 752 N N . ALA A 1 91 ? -4.394 -3.739 -7.961 1.00 98.62 91 ALA A N 1
ATOM 753 C CA . ALA A 1 91 ? -4.062 -4.874 -8.821 1.00 98.62 91 ALA A CA 1
ATOM 754 C C . ALA A 1 91 ? -3.924 -4.455 -10.293 1.00 98.62 91 ALA A C 1
ATOM 756 O O . ALA A 1 91 ? -2.943 -4.796 -10.958 1.00 98.62 91 ALA A O 1
ATOM 757 N N . LYS A 1 92 ? -4.884 -3.668 -10.799 1.00 98.50 92 LYS A N 1
ATOM 758 C CA . LYS A 1 92 ? -4.883 -3.156 -12.180 1.00 98.50 92 LYS A CA 1
ATOM 759 C C . LYS A 1 92 ? -3.727 -2.196 -12.461 1.00 98.50 92 LYS A C 1
ATOM 761 O O . LYS A 1 92 ? -3.276 -2.133 -13.600 1.00 98.50 92 LYS A O 1
ATOM 766 N N . LEU A 1 93 ? -3.261 -1.455 -11.456 1.00 98.44 93 LEU A N 1
ATOM 767 C CA . LEU A 1 93 ? -2.141 -0.517 -11.582 1.00 98.44 93 LEU A CA 1
ATOM 768 C C . LEU A 1 93 ? -0.780 -1.223 -11.533 1.00 98.44 93 LEU A C 1
ATOM 770 O O . LEU A 1 93 ? 0.124 -0.854 -12.281 1.00 98.44 93 LEU A O 1
ATOM 774 N N . LEU A 1 94 ? -0.635 -2.243 -10.682 1.00 98.19 94 LEU A N 1
ATOM 775 C CA . LEU A 1 94 ? 0.620 -2.980 -10.508 1.00 98.19 94 LEU A CA 1
ATOM 776 C C . LEU A 1 94 ? 0.838 -4.051 -11.584 1.00 98.19 94 LEU A C 1
ATOM 778 O O . LEU A 1 94 ? 1.964 -4.227 -12.048 1.00 98.19 94 LEU A O 1
ATOM 782 N N . SER A 1 95 ? -0.218 -4.739 -12.028 1.00 97.56 95 SER A N 1
ATOM 783 C CA . SER A 1 95 ? -0.094 -5.842 -12.997 1.00 97.56 95 SER A CA 1
ATOM 784 C C . SER A 1 95 ? 0.646 -5.456 -14.292 1.00 97.56 95 SER A C 1
ATOM 786 O O . SER A 1 95 ? 1.518 -6.215 -14.714 1.00 97.56 95 SER A O 1
ATOM 788 N N . PRO A 1 96 ? 0.395 -4.285 -14.921 1.00 97.00 96 PRO A N 1
ATOM 789 C CA . PRO A 1 96 ? 1.095 -3.889 -16.145 1.00 97.00 96 PRO A CA 1
ATOM 790 C C . PRO A 1 96 ? 2.592 -3.622 -15.962 1.00 97.00 96 PRO A C 1
ATOM 792 O O . PRO A 1 96 ? 3.336 -3.707 -16.936 1.00 97.00 96 PRO A O 1
ATOM 795 N N . ILE A 1 97 ? 3.036 -3.283 -14.747 1.00 97.12 97 ILE A N 1
ATOM 796 C CA . ILE A 1 97 ? 4.449 -3.005 -14.449 1.00 97.12 97 ILE A CA 1
ATOM 797 C C . ILE A 1 97 ? 5.165 -4.194 -13.801 1.00 97.12 97 ILE A C 1
ATOM 799 O O . ILE A 1 97 ? 6.377 -4.125 -13.618 1.00 97.12 97 ILE A O 1
ATOM 803 N N . ALA A 1 98 ? 4.457 -5.282 -13.476 1.00 96.50 98 ALA A N 1
ATOM 804 C CA . ALA A 1 98 ? 5.010 -6.429 -12.756 1.00 96.50 98 ALA A CA 1
ATOM 805 C C . ALA A 1 98 ? 6.274 -6.981 -13.431 1.00 96.50 98 ALA A C 1
ATOM 807 O O . ALA A 1 98 ? 7.301 -7.132 -12.777 1.00 96.50 98 ALA A O 1
ATOM 808 N N . ALA A 1 99 ? 6.239 -7.184 -14.753 1.00 95.38 99 ALA A N 1
ATOM 809 C CA . ALA A 1 99 ? 7.392 -7.651 -15.527 1.00 95.38 99 ALA A CA 1
ATOM 810 C C . ALA A 1 99 ? 8.546 -6.630 -15.579 1.00 95.38 99 ALA A C 1
ATOM 812 O O . ALA A 1 99 ? 9.715 -7.018 -15.596 1.00 95.38 99 ALA A O 1
ATOM 813 N N . ASP A 1 100 ? 8.237 -5.327 -15.567 1.00 95.00 100 ASP A N 1
ATOM 814 C CA . ASP A 1 100 ? 9.242 -4.258 -15.606 1.00 95.00 100 ASP A CA 1
ATOM 815 C C . ASP A 1 100 ? 10.088 -4.225 -14.320 1.00 95.00 100 ASP A C 1
ATOM 817 O O . ASP A 1 100 ? 11.231 -3.761 -14.352 1.00 95.00 100 ASP A O 1
ATOM 821 N N . VAL A 1 101 ? 9.555 -4.741 -13.206 1.00 95.94 101 VAL A N 1
ATOM 822 C CA . VAL A 1 101 ? 10.147 -4.648 -11.862 1.00 95.94 101 VAL A CA 1
ATOM 823 C C . VAL A 1 101 ? 10.620 -5.990 -11.297 1.00 95.94 101 VAL A C 1
ATOM 825 O O . VAL A 1 101 ? 10.869 -6.086 -10.102 1.00 95.94 101 VAL A O 1
ATOM 828 N N . GLN A 1 102 ? 10.786 -7.018 -12.132 1.00 93.62 102 GLN A N 1
ATOM 829 C CA . GLN A 1 102 ? 11.316 -8.318 -11.704 1.00 93.62 102 GLN A CA 1
ATOM 830 C C . GLN A 1 102 ? 12.840 -8.320 -11.519 1.00 93.62 102 GLN A C 1
ATOM 832 O O . GLN A 1 102 ? 13.570 -7.522 -12.117 1.00 93.62 102 GLN A O 1
ATOM 837 N N . SER A 1 103 ? 13.338 -9.286 -10.740 1.00 92.62 103 SER A N 1
ATOM 838 C CA . SER A 1 103 ? 14.774 -9.554 -10.565 1.00 92.62 103 SER A CA 1
ATOM 839 C C . SER A 1 103 ? 15.563 -8.278 -10.203 1.00 92.62 103 SER A C 1
ATOM 841 O O . SER A 1 103 ? 15.177 -7.537 -9.300 1.00 92.62 103 SER A O 1
ATOM 843 N N . ILE A 1 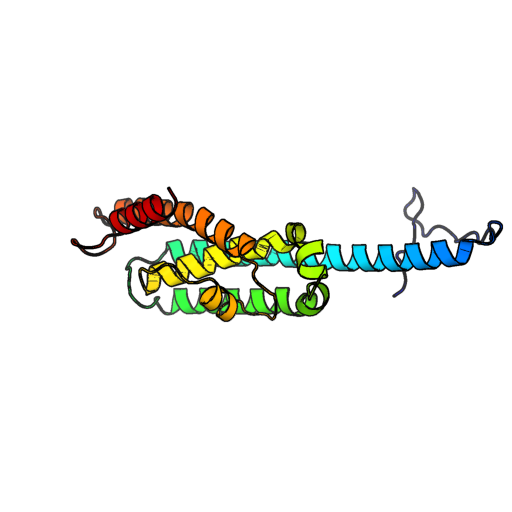104 ? 16.658 -7.979 -10.908 1.00 93.25 104 ILE A N 1
ATOM 844 C CA . ILE A 1 104 ? 17.511 -6.812 -10.650 1.00 93.25 104 ILE A CA 1
ATOM 845 C C . ILE A 1 104 ? 16.771 -5.474 -10.794 1.00 93.25 104 ILE A C 1
ATOM 847 O O . ILE A 1 104 ? 17.108 -4.504 -10.108 1.00 93.25 104 ILE A O 1
ATOM 851 N N . ASN A 1 105 ? 15.734 -5.411 -11.637 1.00 94.69 105 ASN A N 1
ATOM 852 C CA . ASN A 1 105 ? 14.958 -4.187 -11.811 1.00 94.69 105 ASN A CA 1
ATOM 853 C C . ASN A 1 105 ? 14.146 -3.841 -10.566 1.00 94.69 105 ASN A C 1
ATOM 855 O O . ASN A 1 105 ? 13.893 -2.658 -10.331 1.00 94.69 105 ASN A O 1
ATOM 859 N N . ARG A 1 106 ? 13.812 -4.833 -9.729 1.00 94.94 106 ARG A N 1
ATOM 860 C CA . ARG A 1 106 ? 13.119 -4.580 -8.468 1.00 94.94 106 ARG A CA 1
ATOM 861 C C . ARG A 1 106 ? 13.891 -3.608 -7.585 1.00 94.94 106 ARG A C 1
ATOM 863 O O . ARG A 1 106 ? 13.314 -2.681 -7.021 1.00 94.94 106 ARG A O 1
ATOM 870 N N . TYR A 1 107 ? 15.202 -3.812 -7.501 1.00 93.94 107 TYR A N 1
ATOM 871 C CA . TYR A 1 107 ? 16.108 -2.970 -6.728 1.00 93.94 107 TYR A CA 1
ATOM 872 C C . TYR A 1 107 ? 16.472 -1.692 -7.487 1.00 93.94 107 TYR A C 1
ATOM 874 O O . TYR A 1 107 ? 16.508 -0.617 -6.890 1.00 93.94 107 TYR A O 1
ATOM 882 N N . ARG A 1 108 ? 16.653 -1.772 -8.815 1.00 94.81 108 ARG A N 1
ATOM 883 C CA . ARG A 1 108 ? 16.920 -0.597 -9.665 1.00 94.81 108 ARG A CA 1
ATOM 884 C C . ARG A 1 108 ? 15.838 0.476 -9.532 1.00 94.81 108 ARG A C 1
ATOM 886 O O . ARG A 1 108 ? 16.149 1.665 -9.510 1.00 94.81 108 ARG A O 1
ATOM 893 N N . TYR A 1 109 ? 14.580 0.056 -9.436 1.00 95.50 109 TYR A N 1
ATOM 894 C CA . TYR A 1 109 ? 13.431 0.947 -9.318 1.00 95.50 109 TYR A CA 1
ATOM 895 C C . TYR A 1 109 ? 12.904 1.083 -7.888 1.00 95.50 109 TYR A C 1
ATOM 897 O O . TYR A 1 109 ? 11.831 1.652 -7.721 1.00 95.50 109 TYR A O 1
ATOM 905 N N . GLY A 1 110 ? 13.646 0.650 -6.859 1.00 92.19 110 GLY A N 1
ATOM 906 C CA . GLY A 1 110 ? 13.186 0.680 -5.463 1.00 92.19 110 GLY A CA 1
ATOM 907 C C . GLY A 1 110 ? 12.635 2.045 -5.034 1.00 92.19 110 GLY A C 1
ATOM 908 O O . GLY A 1 110 ? 11.494 2.143 -4.602 1.00 92.19 110 GLY A O 1
ATOM 909 N N . TYR A 1 111 ? 13.368 3.132 -5.302 1.00 92.69 111 TYR A N 1
ATOM 910 C CA . TYR A 1 111 ? 12.887 4.493 -5.011 1.00 92.69 111 TYR A CA 1
ATOM 911 C C . TYR A 1 111 ? 11.625 4.885 -5.802 1.00 92.69 111 TYR A C 1
ATOM 913 O O . TYR A 1 111 ? 10.820 5.686 -5.338 1.00 92.69 111 TYR A O 1
ATOM 921 N N . SER A 1 112 ? 11.453 4.350 -7.013 1.00 95.81 112 SER A N 1
ATOM 922 C CA . SER A 1 112 ? 10.271 4.619 -7.847 1.00 95.81 112 SER A CA 1
ATOM 923 C C . SER A 1 112 ? 9.060 3.773 -7.440 1.00 95.81 112 SER A C 1
ATOM 925 O O . SER A 1 112 ? 7.968 4.061 -7.909 1.00 95.81 112 SER A O 1
ATOM 927 N N . LEU A 1 113 ? 9.252 2.759 -6.590 1.00 95.50 113 LEU A N 1
ATOM 928 C CA . LEU A 1 113 ? 8.235 1.826 -6.099 1.00 95.50 113 LEU A CA 1
ATOM 929 C C . LEU A 1 113 ? 7.841 2.068 -4.637 1.00 95.50 113 LEU A C 1
ATOM 931 O O . LEU A 1 113 ? 7.196 1.212 -4.038 1.00 95.50 113 LEU A O 1
ATOM 935 N N . LYS A 1 114 ? 8.142 3.244 -4.075 1.00 93.81 114 LYS A N 1
ATOM 936 C CA . LYS A 1 114 ? 7.752 3.621 -2.703 1.00 93.81 114 LYS A CA 1
ATOM 937 C C . LYS A 1 114 ? 6.263 3.452 -2.390 1.00 93.81 114 LYS A C 1
ATOM 939 O O . LYS A 1 114 ? 5.888 3.369 -1.232 1.00 93.81 114 LYS A O 1
ATOM 944 N N . CYS A 1 115 ? 5.400 3.347 -3.401 1.00 98.00 115 CYS A N 1
ATOM 945 C CA . CYS A 1 115 ? 4.007 2.950 -3.201 1.00 98.00 115 CYS A CA 1
ATOM 946 C C . CYS A 1 115 ? 3.808 1.631 -2.450 1.00 98.00 115 CYS A C 1
ATOM 948 O O . CYS A 1 115 ? 2.736 1.431 -1.889 1.00 98.00 115 CYS A O 1
ATOM 950 N N . LEU A 1 116 ? 4.803 0.740 -2.459 1.00 98.25 116 LEU A N 1
ATOM 951 C CA . LEU A 1 116 ? 4.739 -0.529 -1.750 1.00 98.25 116 LEU A CA 1
ATOM 952 C C . LEU A 1 116 ? 4.867 -0.331 -0.235 1.00 98.25 116 LEU A C 1
ATOM 954 O O . LEU A 1 116 ? 4.198 -1.054 0.490 1.00 98.25 116 LEU A O 1
ATOM 958 N N . GLU A 1 117 ? 5.620 0.675 0.228 1.00 98.12 117 GLU A N 1
ATOM 959 C CA . GLU A 1 117 ? 5.661 1.084 1.645 1.00 98.12 117 GLU A CA 1
ATOM 960 C C . GLU A 1 117 ? 4.241 1.467 2.109 1.00 98.12 117 GLU A C 1
ATOM 962 O O . GLU A 1 117 ? 3.694 0.873 3.033 1.00 98.12 117 GLU A O 1
ATOM 967 N N . GLU A 1 118 ? 3.579 2.360 1.367 1.00 98.50 118 GLU A N 1
ATOM 968 C CA . GLU A 1 118 ? 2.205 2.804 1.654 1.00 98.50 118 GLU A CA 1
ATOM 969 C C . GLU A 1 118 ? 1.166 1.669 1.519 1.00 98.50 118 GLU A C 1
ATOM 971 O O . GLU A 1 118 ? 0.159 1.623 2.226 1.00 98.50 118 GLU A O 1
ATOM 976 N N . LEU A 1 119 ? 1.367 0.734 0.582 1.00 98.69 119 LEU A N 1
ATOM 977 C CA . LEU A 1 119 ? 0.517 -0.452 0.471 1.00 98.69 119 LEU A CA 1
ATOM 978 C C . LEU A 1 119 ? 0.675 -1.361 1.694 1.00 98.69 119 LEU A C 1
ATOM 980 O O . LEU A 1 119 ? -0.334 -1.836 2.213 1.00 98.69 119 LEU A O 1
ATOM 984 N N . VAL A 1 120 ? 1.903 -1.584 2.169 1.00 98.75 120 VAL A N 1
ATOM 985 C CA . VAL A 1 120 ? 2.140 -2.346 3.401 1.00 98.75 120 VAL A CA 1
ATOM 986 C C . VAL A 1 120 ? 1.499 -1.648 4.595 1.00 98.75 120 VAL A C 1
ATOM 988 O O . VAL A 1 120 ? 0.849 -2.319 5.392 1.00 98.75 120 VAL A O 1
ATOM 991 N N . GLU A 1 121 ? 1.600 -0.325 4.713 1.00 98.69 121 GLU A N 1
ATOM 992 C CA . GLU A 1 121 ? 0.911 0.437 5.762 1.00 98.69 121 GLU A CA 1
ATOM 993 C C . GLU A 1 121 ? -0.607 0.172 5.740 1.00 98.69 121 GLU A C 1
ATOM 995 O O . GLU A 1 121 ? -1.201 -0.204 6.749 1.00 98.69 121 GLU A O 1
ATOM 1000 N N . ALA A 1 122 ? -1.241 0.256 4.566 1.00 98.75 122 ALA A N 1
ATOM 1001 C CA . ALA A 1 122 ? -2.671 -0.011 4.420 1.00 98.75 122 ALA A CA 1
ATOM 1002 C C . ALA A 1 122 ? -3.059 -1.461 4.779 1.00 98.75 122 ALA A C 1
ATOM 1004 O O . ALA A 1 122 ? -4.056 -1.688 5.471 1.00 98.75 122 ALA A O 1
ATOM 1005 N N . LEU A 1 123 ? -2.281 -2.447 4.316 1.00 98.75 123 LEU A N 1
ATOM 1006 C CA . LEU A 1 123 ? -2.517 -3.870 4.584 1.00 98.75 123 LEU A CA 1
ATOM 1007 C C . LEU A 1 123 ? -2.296 -4.214 6.061 1.00 98.75 123 LEU A C 1
ATOM 1009 O O . LEU A 1 123 ? -3.104 -4.925 6.661 1.00 98.75 123 LEU A O 1
ATOM 1013 N N . SER A 1 124 ? -1.233 -3.680 6.657 1.00 98.31 124 SER A N 1
ATOM 1014 C CA . SER A 1 124 ? -0.902 -3.876 8.066 1.00 98.31 124 SER A CA 1
ATOM 1015 C C . SER A 1 124 ? -1.924 -3.216 8.984 1.00 98.31 124 SER A C 1
ATOM 1017 O O . SER A 1 124 ? -2.332 -3.835 9.967 1.00 98.31 124 SER A O 1
ATOM 1019 N N . PHE A 1 125 ? -2.439 -2.037 8.621 1.00 98.56 125 PHE A N 1
ATOM 1020 C CA . PHE A 1 125 ? -3.517 -1.402 9.370 1.00 98.56 125 PHE A CA 1
ATOM 1021 C C . PHE A 1 125 ? -4.799 -2.233 9.313 1.00 98.56 125 PHE A C 1
ATOM 1023 O O . PHE A 1 125 ? -5.407 -2.501 10.350 1.00 98.56 125 PHE A O 1
ATOM 1030 N N . ALA A 1 126 ? -5.179 -2.721 8.126 1.00 98.50 126 ALA A N 1
ATOM 1031 C CA . ALA A 1 126 ? -6.335 -3.602 7.981 1.00 98.50 126 ALA A CA 1
ATOM 1032 C C . ALA A 1 126 ? -6.188 -4.875 8.832 1.00 98.50 126 ALA A C 1
ATOM 1034 O O . ALA A 1 126 ? -7.109 -5.265 9.553 1.00 98.50 126 ALA A O 1
ATOM 1035 N N . HIS A 1 127 ? -5.017 -5.509 8.775 1.00 98.12 127 HIS A N 1
ATOM 1036 C CA . HIS A 1 127 ? -4.733 -6.721 9.530 1.00 98.12 127 HIS A CA 1
ATOM 1037 C C . HIS A 1 127 ? -4.770 -6.477 11.043 1.00 98.12 127 HIS A C 1
ATOM 1039 O O . HIS A 1 127 ? -5.409 -7.235 11.775 1.00 98.12 127 HIS A O 1
ATOM 1045 N N . TYR A 1 128 ? -4.163 -5.386 11.518 1.00 97.00 128 TYR A N 1
ATOM 1046 C CA . TYR A 1 128 ? -4.193 -5.024 12.930 1.00 97.00 128 TYR A CA 1
ATOM 1047 C C . TYR A 1 128 ? -5.622 -4.767 13.419 1.00 97.00 128 TYR A C 1
ATOM 1049 O O . TYR A 1 128 ? -6.013 -5.304 14.453 1.00 97.00 128 TYR A O 1
ATOM 1057 N N . LEU A 1 129 ? -6.438 -4.015 12.674 1.00 96.81 129 LEU A N 1
ATOM 1058 C CA . LEU A 1 129 ? -7.823 -3.757 13.078 1.00 96.81 129 LEU A CA 1
ATOM 1059 C C . LEU A 1 129 ? -8.639 -5.053 13.204 1.00 96.81 129 LEU A C 1
ATOM 1061 O O . LEU A 1 129 ? -9.428 -5.189 14.138 1.00 96.81 129 LEU A O 1
ATOM 1065 N N . ARG A 1 130 ? -8.425 -6.019 12.303 1.00 96.00 130 ARG A N 1
ATOM 1066 C CA . ARG A 1 130 ? -9.182 -7.278 12.267 1.00 96.00 130 ARG A CA 1
ATOM 1067 C C . ARG A 1 130 ? -8.671 -8.338 1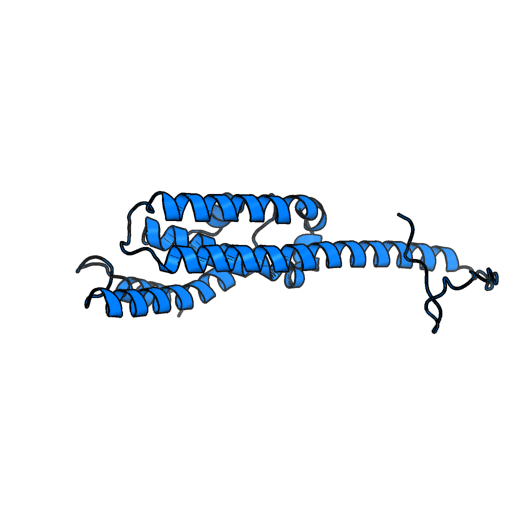3.249 1.00 96.00 130 ARG A C 1
ATOM 1069 O O . ARG A 1 130 ? -9.472 -9.128 13.737 1.00 96.00 130 ARG A O 1
ATOM 1076 N N . HIS A 1 131 ? -7.372 -8.363 13.552 1.00 94.81 131 HIS A N 1
ATOM 1077 C CA . HIS A 1 131 ? -6.742 -9.462 14.304 1.00 94.81 131 HIS A CA 1
ATOM 1078 C C . HIS A 1 131 ? -5.964 -9.026 15.550 1.00 94.81 131 HIS A C 1
ATOM 1080 O O . HIS A 1 131 ? -5.482 -9.882 16.294 1.00 94.81 131 HIS A O 1
ATOM 1086 N N . GLN A 1 132 ? -5.784 -7.719 15.759 1.00 93.19 132 GLN A N 1
ATOM 1087 C CA . GLN A 1 132 ? -4.880 -7.140 16.760 1.00 93.19 132 GLN A CA 1
ATOM 1088 C C . GLN A 1 132 ? -3.495 -7.798 16.727 1.00 93.19 132 GLN A C 1
ATOM 1090 O O . GLN A 1 132 ? -2.961 -8.233 17.747 1.00 93.19 132 GLN A O 1
ATOM 1095 N N . LYS A 1 133 ? -2.927 -7.947 15.530 1.00 92.69 133 LYS A N 1
ATOM 1096 C CA . LYS A 1 133 ? -1.592 -8.511 15.310 1.00 92.69 133 LYS A CA 1
ATOM 1097 C C . LYS A 1 133 ? -0.902 -7.770 14.180 1.00 92.69 133 LYS A C 1
ATOM 1099 O O . LYS A 1 133 ? -1.553 -7.357 13.219 1.00 92.69 133 LYS A O 1
ATOM 1104 N N . VAL A 1 134 ? 0.416 -7.656 14.280 1.00 93.25 134 VAL A N 1
ATOM 1105 C CA . VAL A 1 134 ? 1.242 -7.214 13.157 1.00 93.25 134 VAL A CA 1
ATOM 1106 C C . VAL A 1 134 ? 1.224 -8.303 12.092 1.00 93.25 134 VAL A C 1
ATOM 1108 O O . VAL A 1 134 ? 1.430 -9.474 12.403 1.00 93.25 134 VAL A O 1
ATOM 1111 N N . ILE A 1 135 ? 0.916 -7.900 10.862 1.00 96.62 135 ILE A N 1
ATOM 1112 C CA . ILE A 1 135 ? 0.999 -8.760 9.680 1.00 96.62 135 ILE A CA 1
ATOM 1113 C C . ILE A 1 135 ? 2.466 -9.096 9.410 1.00 96.62 135 ILE A C 1
ATOM 1115 O O . ILE A 1 135 ? 3.308 -8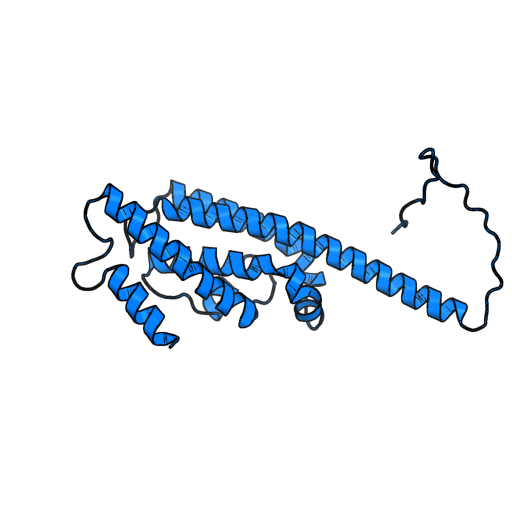.211 9.534 1.00 96.62 135 ILE A O 1
ATOM 1119 N N . THR A 1 136 ? 2.802 -10.328 9.032 1.00 96.81 136 THR A N 1
ATOM 1120 C CA . THR A 1 136 ? 4.190 -10.652 8.658 1.00 96.81 136 THR A CA 1
ATOM 1121 C C . THR A 1 136 ? 4.532 -10.160 7.248 1.00 96.81 136 THR A C 1
ATOM 1123 O O . THR A 1 136 ? 3.656 -9.765 6.468 1.00 96.81 136 THR A O 1
ATOM 1126 N N . LEU A 1 137 ? 5.818 -10.193 6.877 1.00 97.75 137 LEU A N 1
ATOM 1127 C CA . LEU A 1 137 ? 6.245 -9.893 5.507 1.00 97.75 137 LEU A CA 1
ATOM 1128 C C . LEU A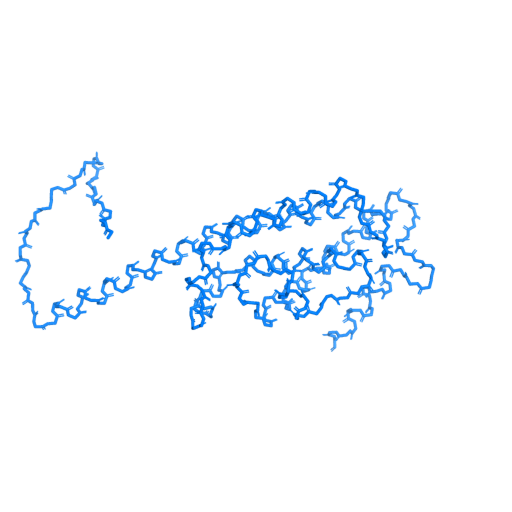 1 137 ? 5.633 -10.886 4.504 1.00 97.75 137 LEU A C 1
ATOM 1130 O O . LEU A 1 137 ? 5.197 -10.483 3.429 1.00 97.75 137 LEU A O 1
ATOM 1134 N N . GLU A 1 138 ? 5.565 -12.169 4.856 1.00 98.19 138 GLU A N 1
ATOM 1135 C CA . GLU A 1 138 ? 4.997 -13.227 4.014 1.00 98.19 138 GLU A CA 1
ATOM 1136 C C . GLU A 1 138 ? 3.490 -13.038 3.813 1.00 98.19 138 GLU A C 1
ATOM 1138 O O . GLU A 1 138 ? 2.994 -13.159 2.693 1.00 98.19 138 GLU A O 1
ATOM 1143 N N . GLU A 1 139 ? 2.766 -12.688 4.877 1.00 98.25 139 GLU A N 1
ATOM 1144 C CA . GLU A 1 139 ? 1.339 -12.368 4.811 1.00 98.25 139 GLU A CA 1
ATOM 1145 C C . GLU A 1 139 ? 1.096 -11.095 3.989 1.00 98.25 139 GLU A C 1
ATOM 1147 O O . GLU A 1 139 ? 0.195 -11.061 3.150 1.00 98.25 139 GLU A O 1
ATOM 1152 N N . SER A 1 140 ? 1.946 -10.076 4.150 1.00 98.25 140 SER A N 1
ATOM 1153 C CA . SER A 1 140 ? 1.897 -8.848 3.345 1.00 98.25 140 SER A CA 1
ATOM 1154 C C . SER A 1 140 ? 2.157 -9.135 1.863 1.00 98.25 140 SER A C 1
ATOM 1156 O O . SER A 1 140 ? 1.462 -8.613 0.989 1.00 98.25 140 SER A O 1
ATOM 1158 N N . GLN A 1 141 ? 3.127 -10.003 1.560 1.00 98.06 141 GLN A N 1
ATOM 1159 C CA . GLN A 1 141 ? 3.428 -10.432 0.196 1.00 98.06 141 GLN A CA 1
ATOM 1160 C C . GLN A 1 141 ? 2.256 -11.206 -0.413 1.00 98.06 141 GLN A C 1
ATOM 1162 O O . GLN A 1 141 ? 1.930 -10.980 -1.578 1.00 98.06 141 GLN A O 1
ATOM 1167 N N . ALA A 1 142 ? 1.605 -12.079 0.360 1.00 98.12 142 ALA A N 1
ATOM 1168 C CA . ALA A 1 142 ? 0.430 -12.828 -0.080 1.00 98.12 142 ALA A CA 1
ATOM 1169 C C . ALA A 1 142 ? -0.801 -11.929 -0.295 1.00 98.12 142 ALA A C 1
ATOM 1171 O O . ALA A 1 142 ? -1.605 -12.188 -1.189 1.00 98.12 142 ALA A O 1
ATOM 1172 N N . ALA A 1 143 ? -0.942 -10.863 0.498 1.00 97.69 143 ALA A N 1
ATOM 1173 C CA . ALA A 1 143 ? -2.024 -9.888 0.378 1.00 97.69 143 ALA A CA 1
ATOM 1174 C C . ALA A 1 143 ? -1.780 -8.824 -0.712 1.00 97.69 143 ALA A C 1
ATOM 1176 O O . ALA A 1 143 ? -2.707 -8.108 -1.097 1.00 97.69 143 ALA A O 1
ATOM 1177 N N . THR A 1 144 ? -0.553 -8.713 -1.231 1.00 97.81 144 THR A N 1
ATOM 1178 C CA . THR A 1 144 ? -0.221 -7.796 -2.329 1.00 97.81 144 THR A CA 1
ATOM 1179 C C . THR A 1 144 ? -0.896 -8.274 -3.619 1.00 97.81 144 THR A C 1
ATOM 1181 O O . THR A 1 144 ? -0.618 -9.379 -4.084 1.00 97.81 144 THR A O 1
ATOM 1184 N N . PRO A 1 145 ? -1.765 -7.468 -4.260 1.00 96.06 145 PRO A N 1
ATOM 1185 C CA . PRO A 1 145 ? -2.639 -7.954 -5.325 1.00 96.06 145 PRO A CA 1
ATOM 1186 C C . PRO A 1 145 ? -1.965 -7.944 -6.713 1.00 96.06 145 PRO A C 1
ATOM 1188 O O . PRO A 1 145 ? -2.593 -7.604 -7.714 1.00 96.06 145 PRO A O 1
ATOM 1191 N N . ALA A 1 146 ? -0.673 -8.266 -6.782 1.00 95.75 146 ALA A N 1
ATOM 1192 C CA . ALA A 1 146 ? 0.102 -8.386 -8.016 1.00 95.75 146 ALA A CA 1
ATOM 1193 C C . ALA A 1 146 ? 1.403 -9.164 -7.772 1.00 95.75 146 ALA A C 1
ATOM 1195 O O . ALA A 1 146 ? 1.900 -9.217 -6.650 1.00 95.75 146 ALA A O 1
ATOM 1196 N N . ASP A 1 147 ? 1.991 -9.697 -8.845 1.00 95.75 147 ASP A N 1
ATOM 1197 C CA . ASP A 1 147 ? 3.312 -10.337 -8.818 1.00 95.75 147 ASP 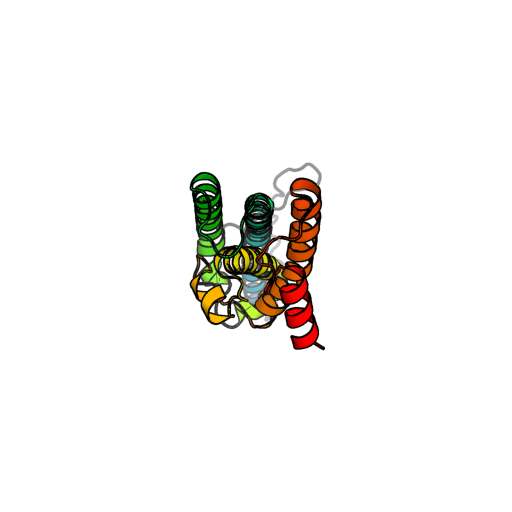A CA 1
ATOM 1198 C C . ASP A 1 147 ? 4.431 -9.282 -8.756 1.00 95.75 147 ASP A C 1
ATOM 1200 O O . ASP A 1 147 ? 5.136 -9.003 -9.727 1.00 95.75 147 ASP A O 1
ATOM 1204 N N . VAL A 1 148 ? 4.524 -8.611 -7.609 1.00 96.12 148 VAL A N 1
ATOM 1205 C CA . VAL A 1 148 ? 5.567 -7.641 -7.285 1.00 96.12 148 VAL A CA 1
ATOM 1206 C C . VAL A 1 148 ? 6.145 -8.015 -5.929 1.00 96.12 148 VAL A C 1
ATOM 1208 O O . VAL A 1 148 ? 5.428 -8.115 -4.935 1.00 96.12 148 VAL A O 1
ATOM 1211 N N . MET A 1 149 ? 7.459 -8.213 -5.894 1.00 96.62 149 MET A N 1
ATOM 1212 C CA . MET A 1 149 ? 8.168 -8.585 -4.675 1.00 96.62 149 MET A CA 1
ATOM 1213 C C . MET A 1 149 ? 8.177 -7.421 -3.671 1.00 96.62 149 MET A C 1
ATOM 1215 O O . MET A 1 149 ? 8.640 -6.321 -3.993 1.00 96.62 149 MET A O 1
ATOM 1219 N N . LEU A 1 150 ? 7.734 -7.670 -2.444 1.00 97.44 150 LEU A N 1
ATOM 1220 C CA . LEU A 1 150 ? 7.986 -6.816 -1.291 1.00 97.44 150 LEU A CA 1
ATOM 1221 C C . LEU A 1 150 ? 9.380 -7.120 -0.744 1.00 97.44 150 LEU A C 1
ATOM 1223 O O . LEU A 1 150 ? 9.740 -8.267 -0.484 1.00 97.44 150 LEU A O 1
ATOM 1227 N N . THR A 1 151 ? 10.192 -6.085 -0.589 1.00 96.56 151 THR A N 1
ATOM 1228 C CA . THR A 1 151 ? 11.471 -6.189 0.108 1.00 96.56 151 THR A CA 1
ATOM 1229 C C . THR A 1 151 ? 11.246 -6.037 1.615 1.00 96.56 151 THR A C 1
ATOM 1231 O O . THR A 1 151 ? 10.269 -5.412 2.036 1.00 96.56 151 THR A O 1
ATOM 1234 N N . PRO A 1 152 ? 12.191 -6.508 2.450 1.00 96.38 152 PRO A N 1
ATOM 1235 C CA . PRO A 1 152 ? 12.184 -6.188 3.876 1.00 96.38 152 PRO A CA 1
ATOM 1236 C C . PRO A 1 152 ? 12.162 -4.678 4.153 1.00 96.38 152 PRO A C 1
ATOM 1238 O O . PRO A 1 152 ? 11.598 -4.252 5.151 1.00 96.38 152 PRO A O 1
ATOM 1241 N N . HIS A 1 153 ? 12.746 -3.871 3.258 1.00 95.31 153 HIS A N 1
ATOM 1242 C CA . HIS A 1 153 ? 12.745 -2.412 3.350 1.00 95.31 153 HIS A CA 1
ATOM 1243 C C . HIS A 1 153 ? 11.320 -1.863 3.197 1.00 95.31 153 HIS A C 1
ATOM 1245 O O . HIS A 1 153 ? 10.848 -1.218 4.129 1.00 95.31 153 HIS A O 1
ATOM 1251 N N . ASP A 1 154 ? 10.592 -2.211 2.126 1.00 97.38 154 ASP A N 1
ATOM 1252 C CA . ASP A 1 154 ? 9.215 -1.708 1.947 1.00 97.38 154 ASP A CA 1
ATOM 1253 C C . ASP A 1 154 ? 8.323 -2.102 3.131 1.00 97.38 154 ASP A C 1
ATOM 1255 O O . ASP A 1 154 ? 7.513 -1.305 3.599 1.00 97.38 154 ASP A O 1
ATOM 1259 N N . TYR A 1 155 ? 8.507 -3.328 3.639 1.00 97.56 155 TYR A N 1
ATOM 1260 C CA . TYR A 1 155 ? 7.759 -3.819 4.787 1.00 97.56 155 TYR A CA 1
ATOM 1261 C C . TYR A 1 155 ? 8.065 -3.046 6.069 1.00 97.56 155 TYR A C 1
ATOM 1263 O O . TYR A 1 155 ? 7.143 -2.590 6.738 1.00 97.56 155 TYR A O 1
ATOM 1271 N N . MET A 1 156 ? 9.346 -2.873 6.406 1.00 95.62 156 MET A N 1
ATOM 1272 C CA . MET A 1 156 ? 9.738 -2.165 7.623 1.00 95.62 156 MET A CA 1
ATOM 1273 C C . MET A 1 156 ? 9.274 -0.709 7.609 1.00 95.62 156 MET A C 1
ATOM 1275 O O . MET A 1 156 ? 8.745 -0.246 8.614 1.00 95.62 156 MET A O 1
ATOM 1279 N N . TYR A 1 157 ? 9.430 0.007 6.491 1.00 96.00 157 TYR A N 1
ATOM 1280 C CA . TYR A 1 157 ? 8.995 1.405 6.420 1.00 96.00 157 TYR A CA 1
ATOM 1281 C C . TYR A 1 157 ? 7.473 1.541 6.447 1.00 96.00 157 TYR A C 1
ATOM 1283 O O . TYR A 1 157 ? 6.973 2.367 7.204 1.00 96.00 157 TYR A O 1
ATOM 1291 N N . GLY A 1 158 ? 6.735 0.682 5.736 1.00 97.56 158 GLY A N 1
ATOM 1292 C CA . GLY A 1 158 ? 5.273 0.663 5.837 1.00 97.56 158 GLY A CA 1
ATOM 1293 C C . GLY A 1 158 ? 4.780 0.331 7.251 1.00 97.56 158 GLY A C 1
ATOM 1294 O O . GLY A 1 158 ? 3.815 0.921 7.733 1.00 97.56 158 GLY A O 1
ATOM 1295 N N . LEU A 1 159 ? 5.470 -0.572 7.954 1.00 95.31 159 LEU A N 1
ATOM 1296 C CA . LEU A 1 159 ? 5.162 -0.899 9.345 1.00 95.31 159 LEU A CA 1
ATOM 1297 C C . LEU A 1 159 ? 5.507 0.245 10.309 1.00 95.31 159 LEU A C 1
ATOM 1299 O O . LEU A 1 159 ? 4.815 0.425 11.304 1.00 95.31 159 LEU A O 1
ATOM 1303 N N . PHE A 1 160 ? 6.554 1.025 10.044 1.00 94.25 160 PHE A N 1
ATOM 1304 C CA . PHE A 1 160 ? 6.874 2.201 10.855 1.00 94.25 160 PHE A CA 1
ATOM 1305 C C . PHE A 1 160 ? 5.860 3.330 10.663 1.00 94.25 160 PHE A C 1
ATOM 1307 O O . PHE A 1 160 ? 5.454 3.949 11.648 1.00 94.25 160 PHE A O 1
ATOM 1314 N N . ASP A 1 161 ? 5.386 3.546 9.437 1.00 96.00 161 ASP A N 1
ATOM 1315 C CA . ASP A 1 161 ? 4.351 4.545 9.164 1.00 96.00 161 ASP A CA 1
ATOM 1316 C C . ASP A 1 161 ? 2.995 4.151 9.792 1.00 96.00 161 ASP A C 1
ATOM 1318 O O . ASP A 1 161 ? 2.304 5.013 10.347 1.00 96.00 161 ASP A O 1
ATOM 1322 N N . LEU A 1 162 ? 2.681 2.846 9.877 1.00 95.50 162 LEU A N 1
ATOM 1323 C CA . LEU A 1 162 ? 1.482 2.322 10.555 1.00 95.50 162 LEU A CA 1
ATOM 1324 C C . LEU A 1 162 ? 1.304 2.878 11.976 1.00 95.50 162 LEU A C 1
ATOM 1326 O O . LEU A 1 162 ? 0.176 3.161 12.385 1.00 95.50 162 LEU A O 1
ATOM 1330 N N . PHE A 1 163 ? 2.382 3.043 12.749 1.00 92.88 163 PHE A N 1
ATOM 1331 C CA . PHE A 1 163 ? 2.284 3.560 14.120 1.00 92.88 163 PHE A CA 1
ATOM 1332 C C . PHE A 1 163 ? 1.622 4.943 14.161 1.00 92.88 163 PHE A C 1
ATOM 1334 O O . PHE A 1 163 ? 0.841 5.228 15.074 1.00 92.88 163 PHE A O 1
ATOM 1341 N N . GLY A 1 164 ? 1.882 5.783 13.154 1.00 94.38 164 GLY A N 1
ATOM 1342 C CA . GLY A 1 164 ? 1.222 7.075 12.983 1.00 94.38 164 GLY A CA 1
ATOM 1343 C C . GLY A 1 164 ? -0.293 6.935 12.837 1.00 94.38 164 GLY A C 1
ATOM 1344 O O . GLY A 1 164 ? -1.058 7.627 13.519 1.00 94.38 164 GLY A O 1
ATOM 1345 N N . GLU A 1 165 ? -0.738 5.994 12.007 1.00 96.44 165 GLU A N 1
ATOM 1346 C CA . GLU A 1 165 ? -2.160 5.733 11.782 1.00 96.44 165 GLU A CA 1
ATOM 1347 C C . GLU A 1 165 ? -2.838 5.052 12.982 1.00 96.44 165 GLU A C 1
ATOM 1349 O O . GLU A 1 165 ? -3.993 5.374 13.276 1.00 96.44 165 GLU A O 1
ATOM 1354 N N . LEU A 1 166 ? -2.132 4.211 13.749 1.00 95.69 166 LEU A N 1
ATOM 1355 C CA . LEU A 1 166 ? -2.637 3.647 15.011 1.00 95.69 166 LEU A CA 1
ATOM 1356 C C . LEU A 1 166 ? -2.834 4.722 16.084 1.00 95.69 166 LEU A C 1
ATOM 1358 O O . LEU A 1 166 ? -3.883 4.761 16.732 1.00 95.69 166 LEU A O 1
ATOM 1362 N N . MET A 1 167 ? -1.869 5.633 16.250 1.00 94.56 167 MET A N 1
ATOM 1363 C CA . MET A 1 167 ? -2.008 6.773 17.164 1.00 94.56 167 MET A CA 1
ATOM 1364 C C . MET A 1 167 ? -3.185 7.666 16.762 1.00 94.56 167 MET A C 1
ATOM 1366 O O . MET A 1 167 ? -3.987 8.083 17.609 1.00 94.56 167 MET A O 1
ATOM 1370 N N . ARG A 1 168 ? -3.320 7.943 15.460 1.00 95.81 168 ARG A N 1
ATOM 1371 C CA . ARG A 1 168 ? -4.449 8.703 14.921 1.00 95.81 168 ARG A CA 1
ATOM 1372 C C . ARG A 1 168 ? -5.775 8.007 15.207 1.00 95.81 168 ARG A C 1
ATOM 1374 O O . ARG A 1 168 ? -6.691 8.666 15.703 1.00 95.81 168 ARG A O 1
ATOM 1381 N N . PHE A 1 169 ? -5.860 6.704 14.944 1.00 95.88 169 PHE A N 1
ATOM 1382 C CA . PHE A 1 169 ? -7.050 5.903 15.207 1.00 95.88 169 PHE A CA 1
ATOM 1383 C C . PHE A 1 169 ? -7.432 5.991 16.682 1.00 95.88 169 PHE A C 1
ATOM 1385 O O . PHE A 1 169 ? -8.522 6.467 16.988 1.00 95.88 169 PHE A O 1
ATOM 1392 N N . ALA A 1 170 ? -6.499 5.673 17.588 1.00 93.81 170 ALA A N 1
ATOM 1393 C CA . ALA A 1 170 ? -6.702 5.730 19.034 1.00 93.81 170 ALA A CA 1
ATOM 1394 C C . ALA A 1 170 ? -7.225 7.098 19.503 1.00 93.81 170 ALA A C 1
ATOM 1396 O O . ALA A 1 170 ? -8.164 7.171 20.299 1.00 93.81 170 ALA A O 1
ATOM 1397 N N . THR A 1 171 ? -6.644 8.188 18.994 1.00 93.62 171 THR A N 1
ATOM 1398 C CA . THR A 1 171 ? -7.035 9.559 19.356 1.00 93.62 171 THR A CA 1
ATOM 1399 C C . THR A 1 171 ? -8.461 9.869 18.904 1.00 93.62 171 THR A C 1
ATOM 1401 O O . THR A 1 171 ? -9.282 10.341 19.693 1.00 93.62 171 THR A O 1
ATOM 1404 N N . VAL A 1 172 ? -8.774 9.581 17.637 1.00 93.62 172 VAL A N 1
ATOM 1405 C CA . VAL A 1 172 ? -10.086 9.873 17.043 1.00 93.62 172 VAL A CA 1
ATOM 1406 C C . VAL A 1 172 ? -11.181 9.034 17.689 1.00 93.62 172 VAL A C 1
ATOM 1408 O O . VAL A 1 172 ? -12.244 9.561 18.022 1.00 93.62 172 VAL A O 1
ATOM 1411 N N . THR A 1 173 ? -10.942 7.742 17.895 1.00 91.81 173 THR A N 1
ATOM 1412 C CA . THR A 1 173 ? -11.936 6.853 18.495 1.00 91.81 173 THR A CA 1
ATOM 1413 C C . THR A 1 173 ? -12.185 7.196 19.955 1.00 91.81 173 THR A C 1
ATOM 1415 O O . THR A 1 173 ? -13.343 7.255 20.357 1.00 91.81 173 THR A O 1
ATOM 1418 N N . THR A 1 174 ? -11.140 7.513 20.728 1.00 91.94 174 THR A N 1
ATOM 1419 C CA . THR A 1 174 ? -11.282 7.920 22.137 1.00 91.94 174 THR A CA 1
ATOM 1420 C C . THR A 1 174 ? -12.060 9.223 22.267 1.00 91.94 174 THR A C 1
ATOM 1422 O O . THR A 1 174 ? -12.924 9.337 23.134 1.00 91.94 174 THR A O 1
ATOM 1425 N N . ALA A 1 175 ? -11.820 10.189 21.375 1.00 91.62 175 ALA A N 1
ATOM 1426 C CA . ALA A 1 175 ? -12.583 11.435 21.346 1.00 91.62 175 ALA A CA 1
ATOM 1427 C C . ALA A 1 175 ? -14.083 11.211 21.064 1.00 91.62 175 ALA A C 1
ATOM 1429 O O . ALA A 1 175 ? -14.912 12.000 21.510 1.00 91.62 175 ALA A O 1
ATOM 1430 N N . GLN A 1 176 ? -14.441 10.145 20.341 1.00 89.62 176 GLN A N 1
ATOM 1431 C CA . GLN A 1 176 ? -15.828 9.822 19.987 1.00 89.62 176 GLN A CA 1
ATOM 1432 C C . GLN A 1 176 ? -16.535 8.938 21.024 1.00 89.62 176 GLN A C 1
ATOM 1434 O O . GLN A 1 176 ? -17.720 9.134 21.279 1.00 89.62 176 GLN A O 1
ATOM 1439 N N . SER A 1 177 ? -15.839 7.955 21.599 1.00 88.31 177 SER A N 1
ATOM 1440 C CA . SER A 1 177 ? -16.415 6.969 22.527 1.00 88.31 177 SER A CA 1
ATOM 1441 C C . SER A 1 177 ? -16.217 7.329 24.005 1.00 88.31 177 SER A C 1
ATOM 1443 O O . SER A 1 177 ? -16.869 6.746 24.872 1.00 88.31 177 SER A O 1
ATOM 1445 N N . GLY A 1 178 ? -15.294 8.247 24.311 1.00 87.88 178 GLY A N 1
ATOM 1446 C CA . GLY A 1 178 ? -14.864 8.574 25.671 1.00 87.88 178 GLY A CA 1
ATOM 1447 C C . GLY A 1 178 ? -13.991 7.501 26.336 1.00 87.88 178 GLY A C 1
ATOM 1448 O O . GLY A 1 178 ? -13.723 7.605 27.532 1.00 87.88 178 GLY A O 1
ATOM 1449 N N . LYS A 1 179 ? -13.571 6.459 25.602 1.00 87.50 179 LYS A N 1
ATOM 1450 C CA . LYS A 1 179 ? -12.749 5.344 26.104 1.00 87.50 179 LYS A CA 1
ATOM 1451 C C . LYS A 1 179 ? -11.757 4.867 25.040 1.00 87.50 179 LYS A C 1
ATOM 1453 O O . LYS A 1 179 ? -12.041 4.947 23.847 1.00 87.50 179 LYS A O 1
ATOM 1458 N N . LEU A 1 180 ? -10.616 4.327 25.470 1.00 87.62 180 LEU A N 1
ATOM 1459 C CA . LEU A 1 180 ? -9.676 3.660 24.562 1.00 87.62 180 LEU A CA 1
ATOM 1460 C C . LEU A 1 180 ? -10.342 2.449 23.893 1.00 87.62 180 LEU A C 1
ATOM 1462 O O . LEU A 1 180 ? -11.188 1.790 24.498 1.00 87.62 180 LEU A O 1
ATOM 1466 N N . VAL A 1 181 ? -9.959 2.166 22.646 1.00 88.12 181 VAL A N 1
ATOM 1467 C CA . VAL A 1 181 ? -10.493 1.024 21.887 1.00 88.12 181 VAL A CA 1
ATOM 1468 C C . VAL A 1 181 ? -9.727 -0.245 22.241 1.00 88.12 181 VAL A C 1
ATOM 1470 O O . VAL A 1 181 ? -8.500 -0.225 22.367 1.00 88.12 181 VAL A O 1
ATOM 1473 N N . GLY A 1 182 ? -10.470 -1.341 22.361 1.00 85.75 182 GLY A N 1
ATOM 1474 C CA . GLY A 1 182 ? -9.991 -2.648 22.794 1.00 85.75 182 GLY A CA 1
ATOM 1475 C C . GLY A 1 182 ? -10.549 -3.018 24.165 1.00 85.75 182 GLY A C 1
ATOM 1476 O O . GLY A 1 182 ? -11.354 -2.284 24.745 1.00 85.75 182 GLY A O 1
ATOM 1477 N N . ASP A 1 183 ? -10.126 -4.170 24.665 1.00 81.19 183 ASP A N 1
ATOM 1478 C CA . ASP A 1 183 ? -10.572 -4.682 25.955 1.00 81.19 183 ASP A CA 1
ATOM 1479 C C . ASP A 1 183 ? -9.720 -4.116 27.096 1.00 81.19 183 ASP A C 1
ATOM 1481 O O . ASP A 1 183 ? -8.626 -3.589 26.890 1.00 81.19 183 ASP A O 1
ATOM 1485 N N . HIS A 1 184 ? -10.215 -4.230 28.332 1.00 72.94 184 HIS A N 1
ATOM 1486 C CA . HIS A 1 184 ? -9.524 -3.697 29.514 1.00 72.94 184 HIS A CA 1
ATOM 1487 C C . HIS A 1 184 ? -8.118 -4.293 29.693 1.00 72.94 184 HIS A C 1
ATOM 1489 O O . HIS A 1 184 ? -7.222 -3.592 30.154 1.00 72.94 184 HIS A O 1
ATOM 1495 N N . GLU A 1 185 ? -7.926 -5.559 29.314 1.00 76.94 185 GLU A N 1
ATOM 1496 C CA . GLU A 1 185 ? -6.640 -6.261 29.406 1.00 76.94 185 GLU A CA 1
ATOM 1497 C C . GLU A 1 185 ? -5.726 -6.002 28.201 1.00 76.94 185 GLU A C 1
ATOM 1499 O O . GLU A 1 185 ? -4.508 -6.092 28.332 1.00 76.94 185 GLU A O 1
ATOM 1504 N N . ARG A 1 186 ? -6.299 -5.667 27.037 1.00 86.44 186 ARG A N 1
ATOM 1505 C CA . ARG A 1 186 ? -5.562 -5.461 25.788 1.00 86.44 186 ARG A CA 1
ATOM 1506 C C . ARG A 1 186 ? -6.228 -4.389 24.931 1.00 86.44 186 ARG A C 1
ATOM 1508 O O . ARG A 1 186 ? -7.155 -4.655 24.160 1.00 86.44 186 ARG A O 1
ATOM 1515 N N . ASN A 1 187 ? -5.733 -3.166 25.072 1.00 89.56 187 ASN A N 1
ATOM 1516 C CA . ASN A 1 187 ? -6.197 -2.010 24.318 1.00 89.56 187 ASN A CA 1
ATOM 1517 C C . ASN A 1 187 ? -5.129 -1.512 23.337 1.00 89.56 187 ASN A C 1
ATOM 1519 O O . ASN A 1 187 ? -3.967 -1.919 23.370 1.00 89.56 187 ASN A O 1
ATOM 1523 N N . ILE A 1 188 ? -5.530 -0.591 22.465 1.00 90.62 188 ILE A N 1
ATOM 1524 C CA . ILE A 1 188 ? -4.638 -0.053 21.438 1.00 90.62 188 ILE A CA 1
ATOM 1525 C C . ILE A 1 188 ? -3.389 0.638 22.009 1.00 90.62 188 ILE A C 1
ATOM 1527 O O . ILE A 1 188 ? -2.334 0.588 21.390 1.00 90.62 188 ILE A O 1
ATOM 1531 N N . LEU A 1 189 ? -3.468 1.252 23.195 1.00 89.94 189 LEU A N 1
ATOM 1532 C CA . LEU A 1 189 ? -2.306 1.893 23.813 1.00 89.94 189 LEU A CA 1
ATOM 1533 C C . LEU A 1 189 ? -1.282 0.850 24.275 1.00 89.94 189 LEU A C 1
ATOM 1535 O O . LEU A 1 189 ? -0.095 1.034 24.020 1.00 89.94 189 LEU A O 1
ATOM 1539 N N . SER A 1 190 ? -1.729 -0.238 24.915 1.00 89.88 190 SER A N 1
ATOM 1540 C CA . SER A 1 190 ? -0.833 -1.334 25.306 1.00 89.88 190 SER A CA 1
ATOM 1541 C C . SER A 1 190 ? -0.186 -1.999 24.092 1.00 89.88 190 SER A C 1
ATOM 1543 O O . SER A 1 190 ? 1.015 -2.244 24.118 1.00 89.88 190 SER A O 1
ATOM 1545 N N . ASP A 1 191 ? -0.942 -2.206 23.007 1.00 90.62 191 ASP A N 1
ATOM 1546 C CA . ASP A 1 191 ? -0.390 -2.780 21.775 1.00 90.62 191 ASP A CA 1
ATOM 1547 C C . ASP A 1 191 ? 0.662 -1.845 21.145 1.00 90.62 191 ASP A C 1
ATOM 1549 O O . ASP A 1 191 ? 1.735 -2.299 20.761 1.00 90.62 191 ASP A O 1
ATOM 1553 N N . ILE A 1 192 ? 0.400 -0.531 21.069 1.00 88.94 192 ILE A N 1
ATOM 1554 C CA . ILE A 1 192 ? 1.376 0.447 20.549 1.00 88.94 192 ILE A CA 1
ATOM 1555 C C . ILE A 1 192 ? 2.657 0.451 21.399 1.00 88.94 192 ILE A C 1
ATOM 1557 O O . ILE A 1 192 ? 3.749 0.537 20.843 1.00 88.94 192 ILE A O 1
ATOM 1561 N N . GLN A 1 193 ? 2.540 0.354 22.727 1.00 87.50 193 GLN A N 1
ATOM 1562 C CA . GLN A 1 193 ? 3.694 0.308 23.633 1.00 87.50 193 GLN A CA 1
ATOM 1563 C C . GLN A 1 193 ? 4.518 -0.969 23.458 1.00 87.50 193 GLN A C 1
ATOM 1565 O O . GLN A 1 193 ? 5.736 -0.888 23.326 1.00 87.50 193 GLN A O 1
ATOM 1570 N N . GLU A 1 194 ? 3.870 -2.135 23.420 1.00 86.81 194 GLU A N 1
ATOM 1571 C CA . GLU A 1 194 ? 4.544 -3.422 23.214 1.00 86.81 194 GLU A CA 1
ATOM 1572 C C . GLU A 1 194 ? 5.266 -3.465 21.863 1.00 86.81 194 GLU A C 1
ATOM 1574 O O . GLU A 1 194 ? 6.426 -3.882 21.771 1.00 86.81 194 GLU A O 1
ATOM 1579 N N . LEU A 1 195 ? 4.604 -2.966 20.818 1.00 79.31 195 LEU A N 1
ATOM 1580 C CA . LEU A 1 195 ? 5.203 -2.844 19.499 1.00 79.31 195 LEU A CA 1
ATOM 1581 C C . LEU A 1 195 ? 6.377 -1.865 19.504 1.00 79.31 195 LEU A C 1
ATOM 1583 O O . LEU A 1 195 ? 7.415 -2.197 18.947 1.00 79.31 195 LEU A O 1
ATOM 1587 N N . GLY A 1 196 ? 6.258 -0.715 20.172 1.00 79.06 196 GLY A N 1
ATOM 1588 C CA . GLY A 1 196 ? 7.358 0.241 20.328 1.00 79.06 196 GLY A CA 1
ATOM 1589 C C . GLY A 1 196 ? 8.589 -0.384 20.991 1.00 79.06 196 GLY A C 1
ATOM 1590 O O . GLY A 1 196 ? 9.681 -0.316 20.434 1.00 79.06 196 GLY A O 1
ATOM 1591 N N . CYS A 1 197 ? 8.406 -1.082 22.116 1.00 80.75 197 CYS A N 1
ATOM 1592 C CA . CYS A 1 197 ? 9.497 -1.759 22.826 1.00 80.75 197 CYS A CA 1
ATOM 1593 C C . CYS A 1 197 ? 10.143 -2.900 22.026 1.00 80.75 197 CYS A C 1
ATOM 1595 O O . CYS A 1 197 ? 11.270 -3.281 22.318 1.00 80.75 197 CYS A O 1
ATOM 1597 N N . SER A 1 198 ? 9.452 -3.463 21.033 1.00 76.25 198 SER A N 1
ATOM 1598 C CA . SER A 1 198 ? 10.008 -4.526 20.184 1.00 76.25 198 SER A CA 1
ATOM 1599 C C . SER A 1 198 ? 11.029 -4.009 19.157 1.00 76.25 198 SER A C 1
ATOM 1601 O O . SER A 1 198 ? 11.721 -4.818 18.537 1.00 76.25 198 SER A O 1
ATOM 1603 N N . PHE A 1 199 ? 11.118 -2.687 18.962 1.00 68.50 199 PHE A N 1
ATOM 1604 C CA . PHE A 1 199 ? 12.022 -2.034 18.006 1.00 68.50 199 PHE A CA 1
ATOM 1605 C C . PHE A 1 199 ? 13.068 -1.107 18.663 1.00 68.50 199 PHE A C 1
ATOM 1607 O O . PHE A 1 199 ? 13.847 -0.486 17.935 1.00 68.50 199 PHE A O 1
ATOM 1614 N N . GLU A 1 200 ? 13.099 -1.024 20.000 1.00 58.19 200 GLU A N 1
ATOM 1615 C CA . GLU A 1 200 ? 14.151 -0.364 20.802 1.00 58.19 200 GLU A CA 1
ATOM 1616 C C . GLU A 1 200 ? 15.268 -1.347 21.191 1.00 58.19 200 GLU A C 1
ATOM 1618 O O . GLU A 1 200 ? 16.452 -0.936 21.131 1.00 58.19 200 GLU A O 1
#

Organism: NCBI:txid983965

pLDDT: mean 90.39, std 12.76, range [36.56, 98.75]

Radius of gyration: 23.35 Å; chains: 1; bounding box: 54×41×72 Å

Foldseek 3Di:
DDDDFDADPVRHRPPPPPPVDPQDPCNVVVVVVVVVVVVVVVLLVLLLVLLVVLLVLLVVLLVLLLPDQAAQADDDPVNVVSNVVSLVVNLVSCAVSLVVCPDPNVVVNVVSNLSLLSLLLSVQSNCCRNHVDGQDLVNSCVSRNYNRHDDPVSNVSSVVVNLVSLVVSQVVNCVVPVDFHDDPVDGSVVSSVVVVVVVD

InterPro domains:
  IPR002848 Translin family [PF01997] (42-200)
  IPR002848 Translin family [PTHR10741] (5-176)
  IPR016068 Translin, N-terminal [G3DSA:1.20.58.190] (25-152)
  IPR036081 Translin superfamily [SSF74784] (26-199)